Protein AF-A0A7C1FHC8-F1 (afdb_monomer)

Mean predicted aligned error: 18.28 Å

Nearest PDB structures (foldseek):
  6vj4-assembly1_A-2  TM=4.276E-01  e=2.649E-01  Bacillus anthracis
  4wo7-assembly1_B  TM=3.770E-01  e=2.346E-01  Bacillus subtilis subsp. subtilis str. 168
  6vj6-assembly1_A  TM=4.236E-01  e=5.831E-01  Bacillus cereus ATCC 14579
  2jw8-assembly1_A  TM=2.298E-01  e=4.593E+00  Severe acute respiratory syndrome-related coronavirus
  6mtb-assembly1_E  TM=2.311E-01  e=8.428E+00  Oryctolagus cuniculus

Structure (mmCIF, N/CA/C/O backbone):
data_AF-A0A7C1FHC8-F1
#
_entry.id   AF-A0A7C1FHC8-F1
#
loop_
_atom_site.group_PDB
_atom_site.id
_atom_site.type_symbol
_atom_site.label_atom_id
_atom_site.label_alt_id
_atom_site.label_comp_id
_atom_site.label_asym_id
_atom_site.label_entity_id
_atom_site.label_seq_id
_atom_site.pdbx_PDB_ins_code
_atom_site.Cartn_x
_atom_site.Cartn_y
_atom_site.Cartn_z
_atom_site.occupancy
_atom_site.B_iso_or_equiv
_atom_site.auth_seq_id
_atom_site.auth_comp_id
_atom_site.auth_asym_id
_atom_site.auth_atom_id
_atom_site.pdbx_PDB_model_num
ATOM 1 N N . MET A 1 1 ? 25.295 20.132 10.769 1.00 43.81 1 MET A N 1
ATOM 2 C CA . MET A 1 1 ? 24.884 19.588 12.074 1.00 43.81 1 MET A CA 1
ATOM 3 C C . MET A 1 1 ? 23.407 19.846 12.285 1.00 43.81 1 MET A C 1
ATOM 5 O O . MET A 1 1 ? 22.946 20.932 11.946 1.00 43.81 1 MET A O 1
ATOM 9 N N . ALA A 1 2 ? 22.661 18.867 12.793 1.00 31.47 2 ALA A N 1
ATOM 10 C CA . ALA A 1 2 ? 21.312 19.115 13.305 1.00 31.47 2 ALA A CA 1
ATOM 11 C C . ALA A 1 2 ? 21.405 19.933 14.614 1.00 31.47 2 ALA A C 1
ATOM 13 O O . ALA A 1 2 ? 22.416 19.822 15.307 1.00 31.47 2 ALA A O 1
ATOM 14 N N . PRO A 1 3 ? 20.380 20.716 15.002 1.00 38.72 3 PRO A N 1
ATOM 15 C CA . PRO A 1 3 ? 20.387 21.495 16.250 1.00 38.72 3 PRO A CA 1
ATOM 16 C C . PRO A 1 3 ? 20.697 20.671 17.515 1.00 38.72 3 PRO A C 1
ATOM 18 O O . PRO A 1 3 ? 21.162 21.225 18.503 1.00 38.72 3 PRO A O 1
ATOM 21 N N . ASN A 1 4 ? 20.497 19.348 17.459 1.00 45.09 4 ASN A N 1
ATOM 22 C CA . ASN A 1 4 ? 20.763 18.403 18.547 1.00 45.09 4 ASN A CA 1
ATOM 23 C C . ASN A 1 4 ? 22.219 17.895 18.623 1.00 45.09 4 ASN A C 1
ATOM 25 O O . ASN A 1 4 ? 22.508 17.043 19.455 1.00 45.09 4 ASN A O 1
ATOM 29 N N . GLU A 1 5 ? 23.131 18.369 17.767 1.00 53.19 5 GLU A N 1
ATOM 30 C CA . GLU A 1 5 ? 24.561 17.997 17.806 1.00 53.19 5 GLU A CA 1
ATOM 31 C C . GLU A 1 5 ? 25.445 19.072 18.464 1.00 53.19 5 GLU A C 1
ATOM 33 O O . GLU A 1 5 ? 26.647 18.868 18.621 1.00 53.19 5 GLU A O 1
ATOM 38 N N . LEU A 1 6 ? 24.878 20.217 18.853 1.00 63.66 6 LEU A N 1
ATOM 39 C CA . LEU A 1 6 ? 25.591 21.241 19.615 1.00 63.66 6 LEU A CA 1
ATOM 40 C C . LEU A 1 6 ? 25.758 20.759 21.061 1.00 63.66 6 LEU A C 1
ATOM 42 O O . LEU A 1 6 ? 24.769 20.531 21.760 1.00 63.66 6 LEU A O 1
ATOM 46 N N . THR A 1 7 ? 27.001 20.614 21.521 1.00 71.69 7 THR A N 1
ATOM 47 C CA . THR A 1 7 ? 27.271 20.418 22.951 1.00 71.69 7 THR A CA 1
ATOM 48 C C . THR A 1 7 ? 26.728 21.615 23.734 1.00 71.69 7 THR A C 1
ATOM 50 O O . THR A 1 7 ? 26.659 22.730 23.213 1.00 71.69 7 THR A O 1
ATOM 53 N N . GLN A 1 8 ? 26.321 21.402 24.989 1.00 71.69 8 GLN A N 1
ATOM 54 C CA . GLN A 1 8 ? 25.784 22.489 25.820 1.00 71.69 8 GLN A CA 1
ATOM 55 C C . GLN A 1 8 ? 26.780 23.649 25.968 1.00 71.69 8 GLN A C 1
ATOM 57 O O . GLN A 1 8 ? 26.373 24.808 25.961 1.00 71.69 8 GLN A O 1
ATOM 62 N N . GLU A 1 9 ? 28.074 23.334 26.030 1.00 72.56 9 GLU A N 1
ATOM 63 C CA . GLU A 1 9 ? 29.171 24.303 26.099 1.00 72.56 9 GLU A CA 1
ATOM 64 C C . GLU A 1 9 ? 29.254 25.160 24.829 1.00 72.56 9 GLU A C 1
ATOM 66 O O . GLU A 1 9 ? 29.193 26.387 24.905 1.00 72.56 9 GLU A O 1
ATOM 71 N N . LEU A 1 10 ? 29.276 24.526 23.650 1.00 75.44 10 LEU A N 1
ATOM 72 C CA . LEU A 1 10 ? 29.303 25.235 22.370 1.00 75.44 10 LEU A CA 1
ATOM 73 C C . LEU A 1 10 ? 28.026 26.060 22.159 1.00 75.44 10 LEU A C 1
ATOM 75 O O . LEU A 1 10 ? 28.076 27.173 21.643 1.00 75.44 10 LEU A O 1
ATOM 79 N N . ALA A 1 11 ? 26.868 25.551 22.584 1.00 72.62 11 ALA A N 1
ATOM 80 C CA . ALA A 1 11 ? 25.614 26.289 22.504 1.00 72.62 11 ALA A CA 1
ATOM 81 C C . ALA A 1 11 ? 25.638 27.572 23.355 1.00 72.62 11 ALA A C 1
ATOM 83 O O . ALA A 1 11 ? 25.173 28.611 22.887 1.00 72.62 11 ALA A O 1
ATOM 84 N N . GLN A 1 12 ? 26.189 27.531 24.575 1.00 76.31 12 GLN A N 1
ATOM 85 C CA . GLN A 1 12 ? 26.342 28.723 25.422 1.00 76.31 12 GLN A CA 1
ATOM 86 C C . GLN A 1 12 ? 27.306 29.740 24.810 1.00 76.31 12 GLN A C 1
ATOM 88 O O . GLN A 1 12 ? 27.021 30.938 24.810 1.00 76.31 12 GLN A O 1
ATOM 93 N N . GLU A 1 13 ? 28.408 29.266 24.238 1.00 77.94 13 GLU A N 1
ATOM 94 C CA . GLU A 1 13 ? 29.405 30.117 23.595 1.00 77.94 13 GLU A CA 1
ATOM 95 C C . GLU A 1 13 ? 28.837 30.826 22.354 1.00 77.94 13 GLU A C 1
ATOM 97 O O . GLU A 1 13 ? 28.946 32.047 22.227 1.00 77.94 13 GLU A O 1
ATOM 102 N N . LEU A 1 14 ? 28.120 30.094 21.493 1.00 78.50 14 LEU A N 1
ATOM 103 C CA . LEU A 1 14 ? 27.434 30.655 20.322 1.00 78.50 14 LEU A CA 1
ATOM 104 C C . LEU A 1 14 ? 26.307 31.628 20.704 1.00 78.50 14 LEU A C 1
ATOM 106 O O . LEU A 1 14 ? 26.056 32.594 19.985 1.00 78.50 14 LEU A O 1
ATOM 110 N N . LEU A 1 15 ? 25.625 31.402 21.833 1.00 77.06 15 LEU A N 1
ATOM 111 C CA . LEU A 1 15 ? 24.618 32.326 22.369 1.00 77.06 15 LEU A CA 1
ATOM 112 C C . LEU A 1 15 ? 25.236 33.629 22.899 1.00 77.06 15 LEU A C 1
ATOM 114 O O . LEU A 1 15 ? 24.536 34.646 22.952 1.00 77.06 15 LEU A O 1
ATOM 118 N N . GLY A 1 16 ? 26.510 33.612 23.296 1.00 80.44 16 GLY A N 1
ATOM 119 C CA . GLY A 1 16 ? 27.262 34.783 23.748 1.00 80.44 16 GLY A CA 1
ATOM 120 C C . GLY A 1 16 ? 27.774 35.674 22.612 1.00 80.44 16 GLY A C 1
ATOM 121 O O . GLY A 1 16 ? 27.924 36.875 22.817 1.00 80.44 16 GLY A O 1
ATOM 122 N N . MET A 1 17 ? 27.978 35.113 21.418 1.00 84.00 17 MET A N 1
ATOM 123 C CA . MET A 1 17 ? 28.513 35.830 20.256 1.00 84.00 17 MET A CA 1
ATOM 124 C C . MET A 1 17 ? 27.578 36.936 19.742 1.00 84.00 17 MET A C 1
ATOM 126 O O . MET A 1 17 ? 26.343 36.840 19.796 1.00 84.00 17 MET A O 1
ATOM 130 N N . SER A 1 18 ? 28.183 37.990 19.198 1.00 83.38 18 SER A N 1
ATOM 131 C CA . SER A 1 18 ? 27.478 39.081 18.521 1.00 83.38 18 SER A CA 1
ATOM 132 C C . SER A 1 18 ? 27.156 38.723 17.061 1.00 83.38 18 SER A C 1
ATOM 134 O O . SER A 1 18 ? 27.897 37.965 16.431 1.00 83.38 18 SER A O 1
ATOM 136 N N . PRO A 1 19 ? 26.077 39.268 16.461 1.00 83.88 19 PRO A N 1
ATOM 137 C CA . PRO A 1 19 ? 25.824 39.102 15.031 1.00 83.88 19 PRO A CA 1
ATOM 138 C C . PRO A 1 19 ? 27.012 39.582 14.185 1.00 83.88 19 PRO A C 1
ATOM 140 O O . PRO A 1 19 ? 27.537 40.672 14.389 1.00 83.88 19 PRO A O 1
ATOM 143 N N . GLY A 1 20 ? 27.431 38.763 13.225 1.00 79.06 20 GLY A N 1
ATOM 144 C CA . GLY A 1 20 ? 28.582 38.995 12.354 1.00 79.06 20 GLY A CA 1
ATOM 145 C C . GLY A 1 20 ? 29.899 38.412 12.870 1.00 79.06 20 GLY A C 1
ATOM 146 O O . GLY A 1 20 ? 30.813 38.239 12.064 1.00 79.06 20 GLY A O 1
ATOM 147 N N . GLU A 1 21 ? 29.981 38.057 14.154 1.00 82.00 21 GLU A N 1
ATOM 148 C CA . GLU A 1 21 ? 31.172 37.477 14.772 1.00 82.00 21 GLU A CA 1
ATOM 149 C C . GLU A 1 21 ? 31.451 36.076 14.212 1.00 82.00 21 GLU A C 1
ATOM 151 O O . GLU A 1 21 ? 30.533 35.264 14.050 1.00 82.00 21 GLU A O 1
ATOM 156 N N . ILE A 1 22 ? 32.719 35.814 13.885 1.00 81.62 22 ILE A N 1
ATOM 157 C CA . ILE A 1 22 ? 33.199 34.538 13.351 1.00 81.62 22 ILE A CA 1
ATOM 158 C C . ILE A 1 22 ? 34.163 33.936 14.364 1.00 81.62 22 ILE A C 1
ATOM 160 O O . ILE A 1 22 ? 35.122 34.597 14.757 1.00 81.62 22 ILE A O 1
ATOM 164 N N . LYS A 1 23 ? 33.943 32.679 14.750 1.00 78.56 23 LYS A N 1
ATOM 165 C CA . LYS A 1 23 ? 34.811 31.970 15.691 1.00 78.56 23 LYS A CA 1
ATOM 166 C C . LYS A 1 23 ? 35.130 30.566 15.194 1.00 78.56 23 LYS A C 1
ATOM 168 O O . LYS A 1 23 ? 34.263 29.881 14.648 1.00 78.56 23 LYS A O 1
ATOM 173 N N . LEU A 1 24 ? 36.387 30.165 15.364 1.00 79.81 24 LEU A N 1
ATOM 174 C CA . LEU A 1 24 ? 36.831 28.797 15.127 1.00 79.81 24 LEU A CA 1
ATOM 175 C C . LEU A 1 24 ? 36.659 27.980 16.406 1.00 79.81 24 LEU A C 1
ATOM 177 O O . LEU A 1 24 ? 36.980 28.449 17.494 1.00 79.81 24 LEU A O 1
ATOM 181 N N . TYR A 1 25 ? 36.162 26.761 16.252 1.00 77.44 25 TYR A N 1
ATOM 182 C CA . TYR A 1 25 ? 35.963 25.802 17.324 1.00 77.44 25 TYR A CA 1
ATOM 183 C C . TYR A 1 25 ? 36.564 24.460 16.916 1.00 77.44 25 TYR A C 1
ATOM 185 O O . TYR A 1 25 ? 36.172 23.882 15.901 1.00 77.44 25 TYR A O 1
ATOM 193 N N . GLU A 1 26 ? 37.503 23.952 17.705 1.00 73.69 26 GLU A N 1
ATOM 194 C CA . GLU A 1 26 ? 38.095 22.635 17.487 1.00 73.69 26 GLU A CA 1
ATOM 195 C C . GLU A 1 26 ? 37.305 21.585 18.267 1.00 73.69 26 GLU A C 1
ATOM 197 O O . GLU A 1 26 ? 37.294 21.568 19.496 1.00 73.69 26 GLU A O 1
ATOM 202 N N . GLY A 1 27 ? 36.604 20.716 17.541 1.00 71.44 27 GLY A N 1
ATOM 203 C CA . GLY A 1 27 ? 35.878 19.590 18.115 1.00 71.44 27 GLY A CA 1
ATOM 204 C C . GLY A 1 27 ? 36.611 18.269 17.894 1.00 71.44 27 GLY A C 1
ATOM 205 O O . GLY A 1 27 ? 37.535 18.163 17.090 1.00 71.44 27 GLY A O 1
ATOM 206 N N . GLN A 1 28 ? 36.114 17.199 18.522 1.00 66.00 28 GLN A N 1
ATOM 207 C CA . GLN A 1 28 ? 36.651 15.836 18.355 1.00 66.00 28 GLN A CA 1
ATOM 208 C C . GLN A 1 28 ? 36.646 15.330 16.896 1.00 66.00 28 GLN A C 1
ATOM 210 O O . GLN A 1 28 ? 37.306 14.344 16.584 1.00 66.00 28 GLN A O 1
ATOM 215 N N . LYS A 1 29 ? 35.886 15.979 16.001 1.00 61.38 29 LYS A N 1
ATOM 216 C CA . LYS A 1 29 ? 35.757 15.634 14.575 1.00 61.38 29 LYS A CA 1
ATOM 217 C C . LYS A 1 29 ? 36.413 16.657 13.630 1.00 61.38 29 LYS A C 1
ATOM 219 O O . LYS A 1 29 ? 36.181 16.585 12.426 1.00 61.38 29 LYS A O 1
ATOM 224 N N . GLY A 1 30 ? 37.226 17.577 14.154 1.00 71.44 30 GLY A N 1
ATOM 225 C CA . GLY A 1 30 ? 37.960 18.580 13.378 1.00 71.44 30 GLY A CA 1
ATOM 226 C C . GLY A 1 30 ? 37.580 20.025 13.710 1.00 71.44 30 GLY A C 1
ATOM 227 O O . GLY A 1 30 ? 36.884 20.302 14.687 1.00 71.44 30 GLY A O 1
ATOM 228 N N . VAL A 1 31 ? 38.069 20.955 12.888 1.00 74.19 31 VAL A N 1
ATOM 229 C CA . VAL A 1 31 ? 37.891 22.402 13.079 1.00 74.19 31 VAL A CA 1
ATOM 230 C C . VAL A 1 31 ? 36.597 22.875 12.413 1.00 74.19 31 VAL A C 1
ATOM 232 O O . VAL A 1 31 ? 36.369 22.644 11.225 1.00 74.19 31 VAL A O 1
ATOM 235 N N . HIS A 1 32 ? 35.758 23.573 13.171 1.00 74.88 32 HIS A N 1
ATOM 236 C CA . HIS A 1 32 ? 34.497 24.156 12.729 1.00 74.88 32 HIS A CA 1
ATOM 237 C C . HIS A 1 32 ? 34.567 25.685 12.780 1.00 74.88 32 HIS A C 1
ATOM 239 O O . HIS A 1 32 ? 35.111 26.254 13.720 1.00 74.88 32 HIS A O 1
ATOM 245 N N . ILE A 1 33 ? 33.995 26.363 11.783 1.00 78.31 33 ILE A N 1
ATOM 246 C CA . ILE A 1 33 ? 33.897 27.829 11.744 1.00 78.31 33 ILE A CA 1
ATOM 247 C C . ILE A 1 33 ? 32.428 28.207 11.909 1.00 78.31 33 ILE A C 1
ATOM 249 O O . ILE A 1 33 ? 31.590 27.810 11.097 1.00 78.31 33 ILE A O 1
ATOM 253 N N . PHE A 1 34 ? 32.119 28.989 12.939 1.00 77.38 34 PHE A N 1
ATOM 254 C CA . PHE A 1 34 ? 30.771 29.473 13.213 1.00 77.38 34 PHE A CA 1
ATOM 255 C C . PHE A 1 34 ? 30.683 30.975 12.982 1.00 77.38 34 PHE A C 1
ATOM 257 O O . PHE A 1 34 ? 31.538 31.726 13.440 1.00 77.38 34 PHE A O 1
ATOM 264 N N . LYS A 1 35 ? 29.622 31.407 12.294 1.00 78.62 35 LYS A N 1
ATOM 265 C CA . LYS A 1 35 ? 29.248 32.815 12.152 1.00 78.62 35 LYS A CA 1
ATOM 266 C C . LYS A 1 35 ? 27.817 33.004 12.631 1.00 78.62 35 LYS A C 1
ATOM 268 O O . LYS A 1 35 ? 26.909 32.359 12.104 1.00 78.62 35 LYS A O 1
ATOM 273 N N . VAL A 1 36 ? 27.600 33.900 13.591 1.00 78.88 36 VAL A N 1
ATOM 274 C CA . VAL A 1 36 ? 26.239 34.271 14.002 1.00 78.88 36 VAL A CA 1
ATOM 275 C C . VAL A 1 36 ? 25.679 35.245 12.974 1.00 78.88 36 VAL A C 1
ATOM 277 O O . VAL A 1 36 ? 26.183 36.349 12.823 1.00 78.88 36 VAL A O 1
ATOM 280 N N . PHE A 1 37 ? 24.644 34.848 12.239 1.00 76.00 37 PHE A N 1
ATOM 281 C CA . PHE A 1 37 ? 24.009 35.733 11.255 1.00 76.00 37 PHE A CA 1
ATOM 282 C C . PHE A 1 37 ? 23.008 36.692 11.900 1.00 76.00 37 PHE A C 1
ATOM 284 O O . PHE A 1 37 ? 22.937 37.858 11.528 1.00 76.00 37 PHE A O 1
ATOM 291 N N . GLU A 1 38 ? 22.243 36.204 12.874 1.00 75.25 38 GLU A N 1
ATOM 292 C CA . GLU A 1 38 ? 21.154 36.943 13.504 1.00 75.25 38 GLU A CA 1
ATOM 293 C C . GLU A 1 38 ? 20.919 36.383 14.912 1.00 75.25 38 GLU A C 1
ATOM 295 O O . GLU A 1 38 ? 20.932 35.165 15.107 1.00 75.25 38 GLU A O 1
ATOM 300 N N . LYS A 1 39 ? 20.674 37.258 15.894 1.00 75.56 39 LYS A N 1
ATOM 301 C CA . LYS A 1 39 ? 20.263 36.864 17.246 1.00 75.56 39 LYS A CA 1
ATOM 302 C C . LYS A 1 39 ? 18.803 37.245 17.441 1.00 75.56 39 LYS A C 1
ATOM 304 O O . LYS A 1 39 ? 18.478 38.420 17.578 1.00 75.56 39 LYS A O 1
ATOM 309 N N . ARG A 1 40 ? 17.920 36.246 17.449 1.00 71.00 40 ARG A N 1
ATOM 310 C CA . ARG A 1 40 ? 16.490 36.460 17.700 1.00 71.00 40 ARG A CA 1
ATOM 311 C C . ARG A 1 40 ? 16.219 36.363 19.200 1.00 71.00 40 ARG A C 1
ATOM 313 O O . ARG A 1 40 ? 16.571 35.340 19.792 1.00 71.00 40 ARG A O 1
ATOM 320 N N . PRO A 1 41 ? 15.618 37.382 19.839 1.00 67.81 41 PRO A N 1
ATOM 321 C CA . PRO A 1 41 ? 15.217 37.268 21.234 1.00 67.81 41 PRO A CA 1
ATOM 322 C C . PRO A 1 41 ? 14.207 36.128 21.384 1.00 67.81 41 PRO A C 1
ATOM 324 O O . PRO A 1 41 ? 13.435 35.838 20.467 1.00 67.81 41 PRO A O 1
ATOM 327 N N . LYS A 1 42 ? 14.205 35.478 22.552 1.00 57.78 42 LYS A N 1
ATOM 328 C CA . LYS A 1 42 ? 13.202 34.470 22.903 1.00 57.78 42 LYS A CA 1
ATOM 329 C C . LYS A 1 42 ? 11.833 35.151 22.950 1.00 57.78 42 LYS A C 1
ATOM 331 O O . LYS A 1 42 ? 11.457 35.722 23.967 1.00 57.78 42 LYS A O 1
ATOM 336 N N . SER A 1 43 ? 11.119 35.128 21.832 1.00 63.94 43 SER A N 1
ATOM 337 C CA . SER A 1 43 ? 9.774 35.680 21.733 1.00 63.94 43 SER A CA 1
ATOM 338 C C . SER A 1 43 ? 8.765 34.611 22.133 1.00 63.94 43 SER A C 1
ATOM 340 O O . SER A 1 43 ? 8.817 33.477 21.651 1.00 63.94 43 SER A O 1
ATOM 342 N N . ILE A 1 44 ? 7.861 34.964 23.040 1.00 70.19 44 ILE A N 1
ATOM 343 C CA . ILE A 1 44 ? 6.657 34.182 23.302 1.00 70.19 44 ILE A CA 1
ATOM 344 C C . ILE A 1 44 ? 5.637 34.689 22.291 1.00 70.19 44 ILE A C 1
ATOM 346 O O . ILE A 1 44 ? 5.296 35.870 22.320 1.00 70.19 44 ILE A O 1
ATOM 350 N N . LEU A 1 45 ? 5.173 33.818 21.390 1.00 75.31 45 LEU A N 1
ATOM 351 C CA . LEU A 1 45 ? 4.091 34.179 20.475 1.00 75.31 45 LEU A CA 1
ATOM 352 C C . LEU A 1 45 ? 2.883 34.634 21.315 1.00 75.31 45 LEU A C 1
ATOM 354 O O . LEU A 1 45 ? 2.453 33.871 22.191 1.00 75.31 45 LEU A O 1
ATOM 358 N N . PRO A 1 46 ? 2.348 35.850 21.100 1.00 83.00 46 PRO A N 1
ATOM 359 C CA . PRO A 1 46 ? 1.170 36.326 21.808 1.00 83.00 46 PRO A CA 1
ATOM 360 C C . PRO A 1 46 ? 0.027 35.319 21.714 1.00 83.00 46 PRO A C 1
ATOM 362 O O . PRO A 1 46 ? -0.164 34.679 20.677 1.00 83.00 46 PRO A O 1
ATOM 365 N N . PHE A 1 47 ? -0.769 35.200 22.781 1.00 79.88 47 PHE A N 1
ATOM 366 C CA . PHE A 1 47 ? -1.892 34.261 22.809 1.00 79.88 47 PHE A CA 1
ATOM 367 C C . PHE A 1 47 ? -2.795 34.424 21.583 1.00 79.88 47 PHE A C 1
ATOM 369 O O . PHE A 1 47 ? -3.161 33.423 20.984 1.00 79.88 47 PHE A O 1
ATOM 376 N N . GLU A 1 48 ? -3.076 35.656 21.151 1.00 83.06 48 GLU A N 1
ATOM 377 C CA . GLU A 1 48 ? -3.904 35.931 19.970 1.00 83.06 48 GLU A CA 1
ATOM 378 C C . GLU A 1 48 ? -3.356 35.313 18.669 1.00 83.06 48 GLU A C 1
ATOM 380 O O . GLU A 1 48 ? -4.143 34.843 17.847 1.00 83.06 48 GLU A O 1
ATOM 385 N N . GLU A 1 49 ? -2.034 35.201 18.505 1.00 79.69 49 GLU A N 1
ATOM 386 C CA . GLU A 1 49 ? -1.422 34.584 17.318 1.00 79.69 49 GLU A C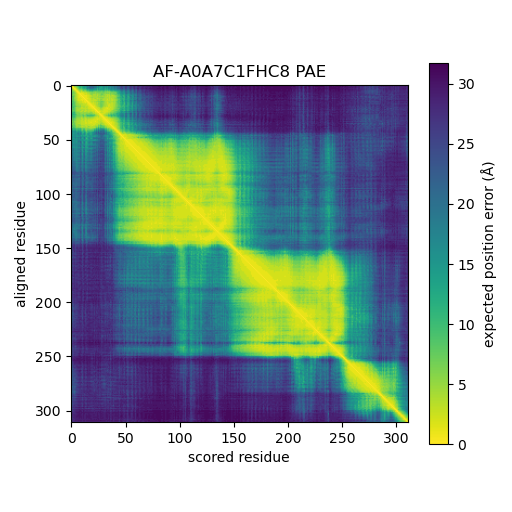A 1
ATOM 387 C C . GLU A 1 49 ? -1.580 33.054 17.313 1.00 79.69 49 GLU A C 1
ATOM 389 O O . GLU A 1 49 ? -1.794 32.440 16.265 1.00 79.69 49 GLU A O 1
ATOM 394 N N . VAL A 1 50 ? -1.539 32.419 18.490 1.00 87.25 50 VAL A N 1
ATOM 395 C CA . VAL A 1 50 ? -1.649 30.954 18.634 1.00 87.25 50 VAL A CA 1
ATOM 396 C C . VAL A 1 50 ? -3.060 30.471 18.974 1.00 87.25 50 VAL A C 1
ATOM 398 O O . VAL A 1 50 ? -3.357 29.284 18.823 1.00 87.25 50 VAL A O 1
ATOM 401 N N . LYS A 1 51 ? -3.965 31.369 19.374 1.00 88.06 51 LYS A N 1
ATOM 402 C CA . LYS A 1 51 ? -5.334 31.082 19.831 1.00 88.06 51 LYS A CA 1
ATOM 403 C C . LYS A 1 51 ? -6.101 30.225 18.845 1.00 88.06 51 LYS A C 1
ATOM 405 O O . LYS A 1 51 ? -6.732 29.250 19.246 1.00 88.06 51 LYS A O 1
ATOM 410 N N . ARG A 1 52 ? -6.013 30.522 17.544 1.00 88.69 52 ARG A N 1
ATOM 411 C CA . ARG A 1 52 ? -6.704 29.745 16.503 1.00 88.69 52 ARG A CA 1
ATOM 412 C C . ARG A 1 52 ? -6.163 28.318 16.395 1.00 88.69 52 ARG A C 1
ATOM 414 O O . ARG A 1 52 ? -6.947 27.382 16.239 1.00 88.69 52 ARG A O 1
ATOM 421 N N . ALA A 1 53 ? -4.844 28.146 16.473 1.00 82.69 53 ALA A N 1
ATOM 422 C CA . ALA A 1 53 ? -4.204 26.834 16.414 1.00 82.69 53 ALA A CA 1
ATOM 423 C C . ALA A 1 53 ? -4.516 26.006 17.670 1.00 82.69 53 ALA A C 1
ATOM 425 O O . ALA A 1 53 ? -4.910 24.845 17.559 1.00 82.69 53 ALA A O 1
ATOM 426 N N . LEU A 1 54 ? -4.429 26.626 18.850 1.00 89.00 54 LEU A N 1
ATOM 427 C CA . LEU A 1 54 ? -4.765 26.002 20.128 1.00 89.00 54 LEU A CA 1
ATOM 428 C C . LEU A 1 54 ? -6.242 25.626 20.203 1.00 89.00 54 LEU A C 1
ATOM 430 O O . LEU A 1 54 ? -6.555 24.497 20.557 1.00 89.00 54 LEU A O 1
ATOM 434 N N . THR A 1 55 ? -7.145 26.516 19.792 1.00 91.25 55 THR A N 1
ATOM 435 C CA . THR A 1 55 ? -8.587 26.231 19.770 1.00 91.25 55 THR A CA 1
ATOM 436 C C . THR A 1 55 ? -8.881 25.005 18.911 1.00 91.25 55 THR A C 1
ATOM 438 O O . THR A 1 55 ? -9.572 24.099 19.364 1.00 91.25 55 THR A O 1
ATOM 441 N N . LYS A 1 56 ? -8.305 24.920 17.703 1.00 90.44 56 LYS A N 1
ATOM 442 C CA . LYS A 1 56 ? -8.453 23.734 16.846 1.00 90.44 56 LYS A CA 1
ATOM 443 C C . LYS A 1 56 ? -7.905 22.473 17.510 1.00 90.44 56 LYS A C 1
ATOM 445 O O . LYS A 1 56 ? -8.549 21.431 17.447 1.00 90.44 56 LYS A O 1
ATOM 450 N N . LYS A 1 57 ? -6.734 22.558 18.144 1.00 88.62 57 LYS A N 1
ATOM 451 C CA . LYS A 1 57 ? -6.119 21.421 18.836 1.00 88.62 57 LYS A CA 1
ATOM 452 C C . LYS A 1 57 ? -7.010 20.916 19.975 1.00 88.62 57 LYS A C 1
ATOM 454 O O . LYS A 1 57 ? -7.359 19.741 19.987 1.00 88.62 57 LYS A O 1
ATOM 459 N N . VAL A 1 58 ? -7.453 21.818 20.850 1.00 92.19 58 VAL A N 1
ATOM 460 C CA . VAL A 1 58 ? -8.340 21.507 21.980 1.00 92.19 58 VAL A CA 1
ATOM 461 C C . VAL A 1 58 ? -9.682 20.960 21.493 1.00 92.19 58 VAL A C 1
ATOM 463 O O . VAL A 1 58 ? -10.184 19.991 22.051 1.00 92.19 58 VAL A O 1
ATOM 466 N N . GLN A 1 59 ? -10.256 21.521 20.425 1.00 91.75 59 GLN A N 1
ATOM 467 C CA . GLN A 1 59 ? -11.488 20.998 19.825 1.00 91.75 59 GLN A CA 1
ATOM 468 C C . GLN A 1 59 ? -11.319 19.558 19.333 1.00 91.75 59 GLN A C 1
ATOM 470 O O . GLN A 1 59 ? -12.185 18.726 19.593 1.00 91.75 59 GLN A O 1
ATOM 475 N N . VAL A 1 60 ? -10.211 19.243 18.654 1.00 88.56 60 VAL A N 1
ATOM 476 C CA . VAL A 1 60 ? -9.923 17.878 18.189 1.00 88.56 60 VAL A CA 1
ATOM 477 C C . VAL A 1 60 ? -9.723 16.925 19.367 1.00 88.56 60 VAL A C 1
ATOM 479 O O . VAL A 1 60 ? -10.245 15.812 19.337 1.00 88.56 60 VAL A O 1
ATOM 482 N N . GLU A 1 61 ? -9.007 17.347 20.407 1.00 87.69 61 GLU A N 1
ATOM 483 C CA . GLU A 1 61 ? -8.805 16.551 21.625 1.00 87.69 61 GLU A CA 1
ATOM 484 C C . GLU A 1 61 ? -10.137 16.270 22.334 1.00 87.69 61 GLU A C 1
ATOM 486 O O . GLU A 1 61 ? -10.470 15.110 22.571 1.00 87.69 61 GLU A O 1
ATOM 491 N N . LYS A 1 62 ? -10.968 17.296 22.555 1.00 91.50 62 LYS A N 1
ATOM 492 C CA . LYS A 1 62 ? -12.297 17.131 23.163 1.00 91.50 62 LYS A CA 1
ATOM 493 C C . LYS A 1 62 ? -13.248 16.299 22.315 1.00 91.50 62 LYS A C 1
ATOM 495 O O . LYS A 1 62 ? -13.982 15.474 22.854 1.00 91.50 62 LYS A O 1
ATOM 500 N N . ALA A 1 63 ? -13.215 16.454 20.994 1.00 89.31 63 ALA A N 1
ATOM 501 C CA . ALA A 1 63 ? -14.001 15.614 20.098 1.00 89.31 63 ALA A CA 1
ATOM 502 C C . ALA A 1 63 ? -13.584 14.138 20.187 1.00 89.31 63 ALA A C 1
ATOM 504 O O . ALA A 1 63 ? -14.450 13.262 20.179 1.00 89.31 63 ALA A O 1
ATOM 505 N N . ARG A 1 64 ? -12.280 13.853 20.308 1.00 87.19 64 ARG A N 1
ATOM 506 C CA . ARG A 1 64 ? -11.767 12.488 20.493 1.00 87.19 64 ARG A CA 1
ATOM 507 C C . ARG A 1 64 ? -12.189 11.893 21.828 1.00 87.19 64 ARG A C 1
ATOM 509 O O . ARG A 1 64 ? -12.717 10.788 21.821 1.00 87.19 64 ARG A O 1
ATOM 516 N N . GLU A 1 65 ? -12.032 12.629 22.928 1.00 88.56 65 GLU A N 1
ATOM 517 C CA . GLU A 1 65 ? -12.477 12.192 24.261 1.00 88.56 65 GLU A CA 1
ATOM 518 C C . GLU A 1 65 ? -13.970 11.830 24.256 1.00 88.56 65 GLU A C 1
ATOM 520 O O . GLU A 1 65 ? -14.357 10.743 24.684 1.00 88.56 65 GLU A O 1
ATOM 525 N N . LEU A 1 66 ? -14.810 12.702 23.687 1.00 90.69 66 LEU A N 1
ATOM 526 C CA . LEU A 1 66 ? -16.248 12.458 23.573 1.00 90.69 66 LEU A CA 1
ATOM 527 C C . LEU A 1 66 ? -16.569 11.253 22.681 1.00 90.69 66 LEU A C 1
ATOM 529 O O . LEU A 1 66 ? -17.475 10.483 23.000 1.00 90.69 66 LEU A O 1
ATOM 533 N N . CYS A 1 67 ? -15.845 11.067 21.574 1.00 89.88 67 CYS A N 1
ATOM 534 C CA . CYS A 1 67 ? -16.013 9.891 20.720 1.00 89.88 67 CYS A CA 1
ATOM 535 C C . CYS A 1 67 ? -15.627 8.605 21.454 1.00 89.88 67 CYS A C 1
ATOM 537 O O . CYS A 1 67 ? -16.370 7.632 21.373 1.00 89.88 67 CYS A O 1
ATOM 539 N N . ALA A 1 68 ? -14.514 8.597 22.189 1.00 88.69 68 ALA A N 1
ATOM 540 C CA . ALA A 1 68 ? -14.078 7.440 22.962 1.00 88.69 68 ALA A CA 1
ATOM 541 C C . ALA A 1 68 ? -15.110 7.063 24.035 1.00 88.69 68 ALA A C 1
ATOM 543 O O . ALA A 1 68 ? -15.502 5.900 24.122 1.00 88.69 68 ALA A O 1
ATOM 544 N N . MET A 1 69 ? -15.632 8.050 24.774 1.00 91.19 69 MET A N 1
ATOM 545 C CA . MET A 1 69 ? -16.696 7.830 25.762 1.00 91.19 69 MET A CA 1
ATOM 546 C C . MET A 1 69 ? -17.970 7.266 25.124 1.00 91.19 69 MET A C 1
ATOM 548 O O . MET A 1 69 ? -18.509 6.269 25.600 1.00 91.19 69 MET A O 1
ATOM 552 N N . LYS A 1 70 ? -18.435 7.858 24.016 1.00 91.19 70 LYS A N 1
ATOM 553 C CA . LYS A 1 70 ? -19.617 7.360 23.298 1.00 91.19 70 LYS A CA 1
ATOM 554 C C . LYS A 1 70 ? -19.406 5.945 22.772 1.00 91.19 70 LYS A C 1
ATOM 556 O O . LYS A 1 70 ? -20.289 5.111 22.908 1.00 91.19 70 LYS A O 1
ATOM 561 N N . MET A 1 71 ? -18.237 5.652 22.208 1.00 92.25 71 MET A N 1
ATOM 562 C CA . MET A 1 71 ? -17.936 4.321 21.683 1.00 92.25 71 MET A CA 1
ATOM 563 C C . MET A 1 71 ? -17.779 3.274 22.789 1.00 92.25 71 MET A C 1
ATOM 565 O O . MET A 1 71 ? -18.087 2.108 22.556 1.00 92.25 71 MET A O 1
ATOM 569 N N . ALA A 1 72 ? -17.369 3.667 23.997 1.00 93.06 72 ALA A N 1
ATOM 570 C CA . ALA A 1 72 ? -17.400 2.789 25.164 1.00 93.06 72 ALA A CA 1
ATOM 571 C C . ALA A 1 72 ? -18.836 2.418 25.567 1.00 93.06 72 ALA A C 1
ATOM 573 O O . ALA A 1 72 ? -19.109 1.242 25.808 1.00 93.06 72 ALA A O 1
ATOM 574 N N . ASP A 1 73 ? -19.762 3.383 25.569 1.00 92.69 73 ASP A N 1
ATOM 575 C CA . ASP A 1 73 ? -21.190 3.123 25.812 1.00 92.69 73 ASP A CA 1
ATOM 576 C C . ASP A 1 73 ? -21.798 2.242 24.706 1.00 92.69 73 ASP A C 1
ATOM 578 O O . ASP A 1 73 ? -22.459 1.249 25.006 1.00 92.69 73 ASP A O 1
ATOM 582 N N . VAL A 1 74 ? -21.478 2.521 23.435 1.00 92.38 74 VAL A N 1
ATOM 583 C CA . VAL A 1 74 ? -21.846 1.673 22.286 1.00 92.38 74 VAL A CA 1
ATOM 584 C C . VAL A 1 74 ? -21.360 0.241 22.491 1.00 92.38 74 VAL A C 1
ATOM 586 O O . VAL A 1 74 ? -22.154 -0.688 22.385 1.00 92.38 74 VAL A O 1
ATOM 589 N N . ALA A 1 75 ? -20.080 0.042 22.822 1.00 93.69 75 ALA A N 1
ATOM 590 C CA . ALA A 1 75 ? -19.525 -1.290 23.049 1.00 93.69 75 ALA A CA 1
ATOM 591 C C . ALA A 1 75 ? -20.249 -2.016 24.189 1.00 93.69 75 ALA A C 1
ATOM 593 O O . ALA A 1 75 ? -20.589 -3.188 24.051 1.00 93.69 75 ALA A O 1
ATOM 594 N N . TYR A 1 76 ? -20.513 -1.327 25.301 1.00 94.50 76 TYR A N 1
ATOM 595 C CA . TYR A 1 76 ? -21.202 -1.906 26.451 1.00 94.50 76 TYR A CA 1
ATOM 596 C C . TYR A 1 76 ? -22.642 -2.320 26.116 1.00 94.50 76 TYR A C 1
ATOM 598 O O . TYR A 1 76 ? -23.047 -3.454 26.383 1.00 94.50 76 TYR A O 1
ATOM 606 N N . ARG A 1 77 ? -23.417 -1.428 25.491 1.00 93.81 77 ARG A N 1
ATOM 607 C CA . ARG A 1 77 ? -24.818 -1.695 25.141 1.00 93.81 77 ARG A CA 1
ATOM 608 C C . ARG A 1 77 ? -24.946 -2.734 24.033 1.00 93.81 77 ARG A C 1
ATOM 610 O O . ARG A 1 77 ? -25.774 -3.633 24.154 1.00 93.81 77 ARG A O 1
ATOM 617 N N . ALA A 1 78 ? -24.090 -2.669 23.015 1.00 94.25 78 ALA A N 1
ATOM 618 C CA . ALA A 1 78 ? -24.049 -3.666 21.953 1.00 94.25 78 ALA A CA 1
ATOM 619 C C . ALA A 1 78 ? -23.682 -5.053 22.500 1.00 94.25 78 ALA A C 1
ATOM 621 O O . ALA A 1 78 ? -24.320 -6.030 22.127 1.00 94.25 78 ALA A O 1
ATOM 622 N N . LYS A 1 79 ? -22.731 -5.150 23.445 1.00 94.56 79 LYS A N 1
ATOM 623 C CA . LYS A 1 79 ? -22.412 -6.411 24.148 1.00 94.56 79 LYS A CA 1
ATOM 624 C C . LYS A 1 79 ? -23.609 -6.982 24.897 1.00 94.56 79 LYS A C 1
ATOM 626 O O . LYS A 1 79 ? -23.816 -8.189 24.866 1.00 94.56 79 LYS A O 1
ATOM 631 N N . LYS A 1 80 ? -24.403 -6.128 25.548 1.00 92.69 80 LYS A N 1
ATOM 632 C CA . LYS A 1 80 ? -25.623 -6.549 26.249 1.00 92.69 80 LYS A CA 1
ATOM 633 C C . LYS A 1 80 ? -26.704 -7.050 25.285 1.00 92.69 80 LYS A C 1
ATOM 635 O O . LYS A 1 80 ? -27.455 -7.950 25.641 1.00 92.69 80 LYS A O 1
ATOM 640 N N . GLU A 1 81 ? -26.791 -6.469 24.090 1.00 91.00 81 GLU A N 1
ATOM 641 C CA . GLU A 1 81 ? -27.718 -6.912 23.042 1.00 91.00 81 GLU A CA 1
ATOM 642 C C . GLU A 1 81 ? -27.204 -8.140 22.265 1.00 91.00 81 GLU A C 1
ATOM 644 O O . GLU A 1 81 ? -28.006 -8.905 21.737 1.00 91.00 81 GLU A O 1
ATOM 649 N N . GLY A 1 82 ? -25.885 -8.347 22.210 1.00 92.12 82 GLY A N 1
ATOM 650 C CA . GLY A 1 82 ? -25.231 -9.436 21.475 1.00 92.12 82 GLY A CA 1
ATOM 651 C C . GLY A 1 82 ? -25.136 -9.210 19.961 1.00 92.12 82 GLY A C 1
ATOM 652 O O . GLY A 1 82 ? -24.558 -10.030 19.254 1.00 92.12 82 GLY A O 1
ATOM 653 N N . ASP A 1 83 ? -25.670 -8.099 19.454 1.00 91.94 83 ASP A N 1
ATOM 654 C CA . ASP A 1 83 ? -25.705 -7.771 18.029 1.00 91.94 83 ASP A CA 1
ATOM 655 C C . ASP A 1 83 ? -25.394 -6.282 17.825 1.00 91.94 83 ASP A C 1
ATOM 657 O O . ASP A 1 83 ? -26.199 -5.393 18.132 1.00 91.94 83 ASP A O 1
ATOM 661 N N . LEU A 1 84 ? -24.196 -6.012 17.300 1.00 94.06 84 LEU A N 1
ATOM 662 C CA . LEU A 1 84 ? -23.715 -4.662 17.030 1.00 94.06 84 LEU A CA 1
ATOM 663 C C . LEU A 1 84 ? -24.513 -3.988 15.911 1.00 94.06 84 LEU A C 1
ATOM 665 O O . LEU A 1 84 ? -24.740 -2.779 15.969 1.00 94.06 84 LEU A O 1
ATOM 669 N N . GLN A 1 85 ? -24.945 -4.742 14.897 1.00 91.88 85 GLN A N 1
ATOM 670 C CA . GLN A 1 85 ? -25.682 -4.197 13.762 1.00 91.88 85 GLN A CA 1
ATOM 671 C C . GLN A 1 85 ? -27.084 -3.763 14.184 1.00 91.88 85 GLN A C 1
ATOM 673 O O . GLN A 1 85 ? -27.514 -2.657 13.851 1.00 91.88 85 GLN A O 1
ATOM 678 N N . LYS A 1 86 ? -27.775 -4.601 14.956 1.00 91.12 86 LYS A N 1
ATOM 679 C CA . LYS A 1 86 ? -29.104 -4.297 15.484 1.00 91.12 86 LYS A CA 1
ATOM 680 C C . LYS A 1 86 ? -29.078 -3.106 16.441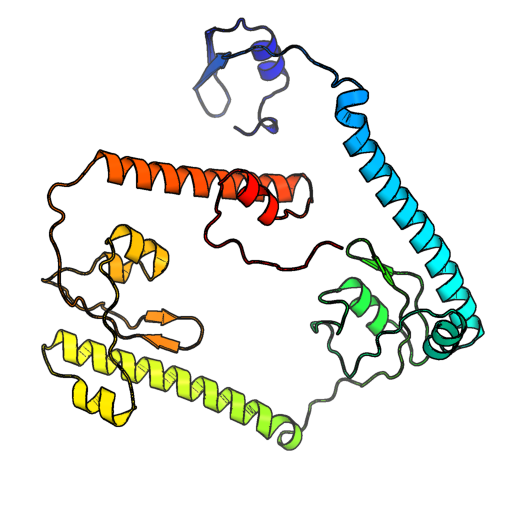 1.00 91.12 86 LYS A C 1
ATOM 682 O O . LYS A 1 86 ? -29.918 -2.214 16.319 1.00 91.12 86 LYS A O 1
ATOM 687 N N . TYR A 1 87 ? -28.092 -3.050 17.338 1.00 92.31 87 TYR A N 1
ATOM 688 C CA . TYR A 1 87 ? -27.892 -1.899 18.220 1.00 92.31 87 TYR A CA 1
ATOM 689 C C . TYR A 1 87 ? -27.638 -0.613 17.416 1.00 92.31 87 TYR A C 1
ATOM 691 O O . TYR A 1 87 ? -28.305 0.400 17.618 1.00 92.31 87 TYR A O 1
ATOM 699 N N . ALA A 1 88 ? -26.723 -0.659 16.445 1.00 91.44 88 ALA A N 1
ATOM 700 C CA . ALA A 1 88 ? -26.383 0.507 15.639 1.00 91.44 88 ALA A CA 1
ATOM 701 C C . ALA A 1 88 ? -27.566 1.030 14.810 1.00 91.44 88 ALA A C 1
ATOM 703 O O . ALA A 1 88 ? -27.731 2.241 14.697 1.00 91.44 88 ALA A O 1
ATOM 704 N N . GLN A 1 89 ? -28.419 0.149 14.276 1.00 90.31 89 GLN A N 1
ATOM 705 C CA . GLN A 1 89 ? -29.634 0.555 13.561 1.00 90.31 89 GLN A CA 1
ATOM 706 C C . GLN A 1 89 ? -30.612 1.326 14.458 1.00 90.31 89 GLN A C 1
ATOM 708 O O . GLN A 1 89 ? -31.171 2.326 14.012 1.00 90.31 89 GLN A O 1
ATOM 713 N N . LYS A 1 90 ? -30.789 0.908 15.719 1.00 91.12 90 LYS A N 1
ATOM 714 C CA . LYS A 1 90 ? -31.651 1.611 16.689 1.00 91.12 90 LYS A CA 1
ATOM 715 C C . LYS A 1 90 ? -31.137 3.010 17.019 1.00 91.12 90 LYS A C 1
ATOM 717 O O . LYS A 1 90 ? -31.926 3.939 17.143 1.00 91.12 90 LYS A O 1
ATOM 722 N N . GLU A 1 91 ? -29.821 3.153 17.133 1.00 89.88 91 GLU A N 1
ATOM 723 C CA . GLU A 1 91 ? -29.154 4.411 17.493 1.00 89.88 91 GLU A CA 1
ATOM 724 C C . GLU A 1 91 ? -28.831 5.295 16.272 1.00 89.88 91 GLU A C 1
ATOM 726 O O . GLU A 1 91 ? -28.187 6.336 16.402 1.00 89.88 91 GLU A O 1
ATOM 731 N N . GLY A 1 92 ? -29.237 4.887 15.062 1.00 90.00 92 GLY A N 1
ATOM 732 C CA . GLY A 1 92 ? -28.958 5.627 13.826 1.00 90.00 92 GLY A CA 1
ATOM 733 C C . GLY A 1 92 ? -27.468 5.690 13.458 1.00 90.00 92 GLY A C 1
ATOM 734 O O . GLY A 1 92 ? -27.038 6.597 12.743 1.00 90.00 92 GLY A O 1
ATOM 735 N N . LEU A 1 93 ? -26.661 4.745 13.946 1.00 89.31 93 LEU A N 1
ATOM 736 C CA . LEU A 1 93 ? -25.233 4.644 13.660 1.00 89.31 93 LEU A CA 1
ATOM 737 C C . LEU A 1 93 ? -24.981 3.859 12.369 1.00 89.31 93 LEU A C 1
ATOM 739 O O . LEU A 1 93 ? -25.636 2.864 12.061 1.00 89.31 93 LEU A O 1
ATOM 743 N N . LYS A 1 94 ? -23.966 4.284 11.613 1.00 86.44 94 LYS A N 1
ATOM 744 C CA . LYS A 1 94 ? -23.553 3.601 10.384 1.00 86.44 94 LYS A CA 1
ATOM 745 C C . LYS A 1 94 ? -22.624 2.428 10.699 1.00 86.44 94 LYS A C 1
ATOM 747 O O . LYS A 1 94 ? -21.561 2.627 11.282 1.00 86.44 94 LYS A O 1
ATOM 752 N N . VAL A 1 95 ? -22.982 1.237 10.222 1.00 90.06 95 VAL A N 1
ATOM 753 C CA . VAL A 1 95 ? -22.167 0.015 10.327 1.00 90.06 95 VAL A CA 1
ATOM 754 C C . VAL A 1 95 ? -21.560 -0.333 8.974 1.00 90.06 95 VAL A C 1
ATOM 756 O O . VAL A 1 95 ? -22.213 -0.207 7.939 1.00 90.06 95 VAL A O 1
ATOM 759 N N . TYR A 1 96 ? -20.304 -0.778 8.986 1.00 91.06 96 TYR A N 1
ATOM 760 C CA . TYR A 1 96 ? -19.613 -1.307 7.813 1.00 91.06 96 TYR A CA 1
ATOM 761 C C . TYR A 1 96 ? -19.444 -2.816 7.972 1.00 91.06 96 TYR A C 1
ATOM 763 O O . TYR A 1 96 ? -18.612 -3.259 8.762 1.00 91.06 96 TYR A O 1
ATOM 771 N N . VAL A 1 97 ? -20.217 -3.594 7.216 1.00 91.75 97 VAL A N 1
ATOM 772 C CA . VAL A 1 97 ? -20.081 -5.055 7.178 1.00 91.75 97 VAL A CA 1
ATOM 773 C C . VAL A 1 97 ? -18.976 -5.417 6.193 1.00 91.75 97 VAL A C 1
ATOM 775 O O . VAL A 1 97 ? -18.967 -4.940 5.059 1.00 91.75 97 VAL A O 1
ATOM 778 N N . GLN A 1 98 ? -18.031 -6.236 6.642 1.00 92.38 98 GLN A N 1
ATOM 779 C CA . GLN A 1 98 ? -16.929 -6.720 5.819 1.00 92.38 98 GLN A CA 1
ATOM 780 C C . GLN A 1 98 ? -17.185 -8.173 5.419 1.00 92.38 98 GLN A C 1
ATOM 782 O O . GLN A 1 98 ? -17.729 -8.942 6.208 1.00 92.38 98 GLN A O 1
ATOM 787 N N . GLY A 1 99 ? -16.789 -8.539 4.198 1.00 89.88 99 GLY A N 1
ATOM 788 C CA . GLY A 1 99 ? -16.742 -9.940 3.773 1.00 89.88 99 GLY A CA 1
ATOM 789 C C . GLY A 1 99 ? -15.547 -10.689 4.382 1.00 89.88 99 GLY A C 1
ATOM 790 O O . GLY A 1 99 ? -14.941 -10.204 5.339 1.00 89.88 99 GLY A O 1
ATOM 791 N N . PRO A 1 100 ? -15.163 -11.848 3.818 1.00 89.31 100 PRO A N 1
ATOM 792 C CA . PRO A 1 100 ? -13.933 -12.536 4.196 1.00 89.31 100 PRO A CA 1
ATOM 793 C C . PRO A 1 100 ? -12.717 -11.607 4.084 1.00 89.31 100 PRO A C 1
ATOM 795 O O . PRO A 1 100 ? -12.505 -10.988 3.041 1.00 89.31 100 PRO A O 1
ATOM 798 N N . LEU A 1 101 ? -11.932 -11.517 5.159 1.00 90.75 101 LEU A N 1
ATOM 799 C CA . LEU A 1 101 ? -10.748 -10.664 5.252 1.00 90.75 101 LEU A CA 1
ATOM 800 C C . LEU A 1 101 ? -9.538 -11.467 5.725 1.00 90.75 101 LEU A C 1
ATOM 802 O O . LEU A 1 101 ? -9.648 -12.353 6.572 1.00 90.75 101 LEU A O 1
ATOM 806 N N . SER A 1 102 ? -8.368 -11.094 5.220 1.00 88.69 102 SER A N 1
ATOM 807 C CA . SER A 1 102 ? -7.054 -11.473 5.727 1.00 88.69 102 SER A CA 1
ATOM 808 C C . SER A 1 102 ? -6.483 -10.384 6.650 1.00 88.69 102 SER A C 1
ATOM 810 O O . SER A 1 102 ? -6.935 -9.238 6.657 1.00 88.69 102 SER A O 1
ATOM 812 N N . ARG A 1 103 ? -5.427 -10.709 7.410 1.00 86.94 103 ARG A N 1
ATOM 813 C CA . ARG A 1 103 ? -4.737 -9.753 8.305 1.00 86.94 103 ARG A CA 1
ATOM 814 C C . ARG A 1 103 ? -4.084 -8.569 7.576 1.00 86.94 103 ARG A C 1
ATOM 816 O O . ARG A 1 103 ?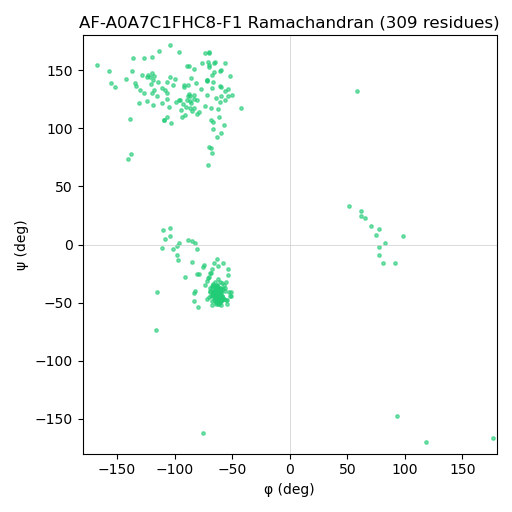 -3.655 -7.622 8.231 1.00 86.94 103 ARG A O 1
ATOM 823 N N . THR A 1 104 ? -3.975 -8.624 6.249 1.00 86.88 104 THR A N 1
ATOM 824 C CA . THR A 1 104 ? -3.331 -7.591 5.421 1.00 86.88 104 THR A CA 1
ATOM 825 C C . THR A 1 104 ? -4.300 -6.801 4.550 1.00 86.88 104 THR A C 1
ATOM 827 O O . THR A 1 104 ? -3.870 -5.877 3.858 1.00 86.88 104 THR A O 1
ATOM 830 N N . ASP A 1 105 ? -5.584 -7.153 4.570 1.00 89.44 105 ASP A N 1
ATOM 831 C CA . ASP A 1 105 ? -6.569 -6.562 3.672 1.00 89.44 105 ASP A CA 1
ATOM 832 C C . ASP A 1 105 ? -6.929 -5.125 4.065 1.00 89.44 105 ASP A C 1
ATOM 834 O O . ASP A 1 105 ? -6.648 -4.636 5.161 1.00 89.44 105 ASP A O 1
ATOM 838 N N . LEU A 1 106 ? -7.560 -4.419 3.130 1.00 91.19 106 LEU A N 1
ATOM 839 C CA . LEU A 1 106 ? -8.140 -3.105 3.375 1.00 91.19 106 LEU A CA 1
ATOM 840 C C . LEU A 1 106 ? -9.600 -3.264 3.797 1.00 91.19 106 LEU A C 1
ATOM 842 O O . LEU A 1 106 ? -10.358 -3.998 3.167 1.00 91.19 106 LEU A O 1
ATOM 846 N N . LEU A 1 107 ? -10.011 -2.523 4.824 1.00 90.12 107 LEU A N 1
ATOM 847 C CA . LEU A 1 107 ? -11.396 -2.505 5.282 1.00 90.12 107 LEU A CA 1
ATOM 848 C C . LEU A 1 107 ? -12.229 -1.584 4.382 1.00 90.12 107 LEU A C 1
ATOM 850 O O . LEU A 1 107 ? -11.929 -0.394 4.240 1.00 90.12 107 LEU A O 1
ATOM 854 N N . GLN A 1 108 ? -13.306 -2.100 3.792 1.00 87.50 108 GLN A N 1
ATOM 855 C CA . GLN A 1 108 ? -14.205 -1.322 2.940 1.00 87.50 108 GLN A CA 1
ATOM 856 C C . GLN A 1 108 ? -14.818 -0.154 3.727 1.00 87.50 108 GLN A C 1
ATOM 858 O O . GLN A 1 108 ? -15.360 -0.339 4.816 1.00 87.50 108 GLN A O 1
ATOM 863 N N . GLY A 1 109 ? -14.713 1.066 3.189 1.00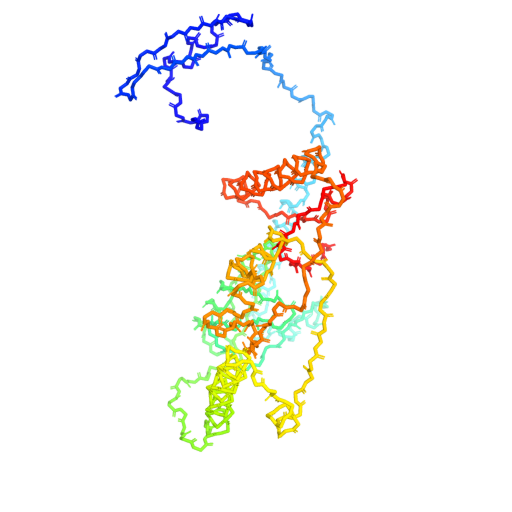 86.12 109 GLY A N 1
ATOM 864 C CA . GLY A 1 109 ? -15.213 2.296 3.821 1.00 86.12 109 GLY A CA 1
ATOM 865 C C . GLY A 1 109 ? -14.343 2.869 4.951 1.00 86.12 109 GLY A C 1
ATOM 866 O O . GLY A 1 109 ? -14.580 4.001 5.375 1.00 86.12 109 GLY A O 1
ATOM 867 N N . ILE A 1 110 ? -13.322 2.138 5.410 1.00 87.88 110 ILE A N 1
ATOM 868 C CA . ILE A 1 110 ? -12.429 2.555 6.505 1.00 87.88 110 ILE A CA 1
ATOM 869 C C . ILE A 1 110 ? -10.992 2.756 6.000 1.00 87.88 110 ILE A C 1
ATOM 871 O O . ILE A 1 110 ? -10.348 3.741 6.365 1.00 87.88 110 ILE A O 1
ATOM 875 N N . GLY A 1 111 ? -10.516 1.873 5.119 1.00 90.19 111 GLY A N 1
ATOM 876 C CA . GLY A 1 111 ? -9.156 1.856 4.591 1.00 90.19 111 GLY A CA 1
ATOM 877 C C . GLY A 1 111 ? -8.225 0.942 5.392 1.00 90.19 111 GLY A C 1
ATOM 878 O O . GLY A 1 111 ? -8.631 -0.105 5.895 1.00 90.19 111 GLY A O 1
ATOM 879 N N . LYS A 1 112 ? -6.945 1.319 5.472 1.00 91.62 112 LYS A N 1
ATOM 880 C CA . LYS A 1 112 ? -5.916 0.542 6.173 1.00 91.62 112 LYS A CA 1
ATOM 881 C C . LYS A 1 112 ? -5.977 0.808 7.681 1.00 91.62 112 LYS A C 1
ATOM 883 O O . LYS A 1 112 ? -5.602 1.895 8.119 1.00 91.62 112 LYS A O 1
ATOM 888 N N . SER A 1 113 ? -6.372 -0.206 8.448 1.00 94.19 113 SER A N 1
ATOM 889 C CA . SER A 1 113 ? -6.498 -0.148 9.913 1.00 94.19 113 SER A CA 1
ATOM 890 C C . SER A 1 113 ? -5.958 -1.427 10.573 1.00 94.19 113 SER A C 1
ATOM 892 O O . SER A 1 113 ? -6.733 -2.325 10.910 1.00 94.19 113 SER A O 1
ATOM 894 N N . PRO A 1 114 ? -4.622 -1.562 10.701 1.00 94.00 114 PRO A N 1
ATOM 895 C CA . PRO A 1 114 ? -3.993 -2.766 11.238 1.00 94.00 114 PRO A CA 1
ATOM 896 C C . PRO A 1 114 ? -4.417 -3.112 12.667 1.00 94.00 114 PRO A C 1
ATOM 898 O O . PRO A 1 114 ? -4.614 -4.290 12.949 1.00 94.00 114 PRO A O 1
ATOM 901 N N . ARG A 1 115 ? -4.600 -2.122 13.555 1.00 94.06 115 ARG A N 1
ATOM 902 C CA . ARG A 1 115 ? -5.024 -2.392 14.942 1.00 94.06 115 ARG A CA 1
ATOM 903 C C . ARG A 1 115 ? -6.459 -2.896 15.009 1.00 94.06 115 ARG A C 1
ATOM 905 O O . ARG A 1 115 ? -6.765 -3.776 15.806 1.00 94.06 115 ARG A O 1
ATOM 912 N N . VAL A 1 116 ? -7.335 -2.358 14.160 1.00 94.75 116 VAL A N 1
ATOM 913 C CA . VAL A 1 116 ? -8.719 -2.844 14.054 1.00 94.75 116 VAL A CA 1
ATOM 914 C C . VAL A 1 116 ? -8.748 -4.295 13.570 1.00 94.75 116 VAL A C 1
ATOM 916 O O . VAL A 1 116 ? -9.464 -5.111 14.147 1.00 94.75 116 VAL A O 1
ATOM 919 N N . LEU A 1 117 ? -7.946 -4.636 12.554 1.00 94.56 117 LEU A N 1
ATOM 920 C CA . LEU A 1 117 ? -7.813 -6.018 12.079 1.00 94.56 117 LEU A CA 1
ATOM 921 C C . LEU A 1 117 ? -7.257 -6.935 13.170 1.00 94.56 117 LEU A C 1
ATOM 923 O O . LEU A 1 117 ? -7.830 -7.987 13.427 1.00 94.56 117 LEU A O 1
ATOM 927 N N . GLU A 1 118 ? -6.177 -6.541 13.840 1.00 94.25 118 GLU A N 1
ATOM 928 C CA . GLU A 1 118 ? -5.579 -7.323 14.924 1.00 94.25 118 GLU A CA 1
ATOM 929 C C . GLU A 1 118 ? -6.599 -7.662 16.015 1.00 94.25 118 GLU A C 1
ATOM 931 O O . GLU A 1 118 ? -6.742 -8.831 16.376 1.00 94.25 118 GLU A O 1
ATOM 936 N N . ALA A 1 119 ? -7.363 -6.664 16.468 1.00 94.38 119 ALA A N 1
ATOM 937 C CA . ALA A 1 119 ? -8.424 -6.871 17.440 1.00 94.38 119 ALA A CA 1
ATOM 938 C C . ALA A 1 119 ? -9.517 -7.804 16.899 1.00 94.38 119 ALA A C 1
ATOM 940 O O . ALA A 1 119 ? -9.892 -8.746 17.587 1.00 94.38 119 ALA A O 1
ATOM 941 N N . ALA A 1 120 ? -9.983 -7.608 15.660 1.00 94.06 120 ALA A N 1
ATOM 942 C CA . ALA A 1 120 ? -11.009 -8.459 15.054 1.00 94.06 120 ALA A CA 1
ATOM 943 C C . ALA A 1 120 ? -10.584 -9.938 14.963 1.00 94.06 120 ALA A C 1
ATOM 945 O O . ALA A 1 120 ? -11.395 -10.828 15.204 1.00 94.06 120 ALA A O 1
ATOM 946 N N . PHE A 1 121 ? -9.309 -10.213 14.668 1.00 93.44 121 PHE A N 1
ATOM 947 C CA . PHE A 1 121 ? -8.764 -11.576 14.603 1.00 93.44 121 PHE A CA 1
ATOM 948 C C . PHE A 1 121 ? -8.542 -12.229 15.977 1.00 93.44 121 PHE A C 1
ATOM 950 O O . PHE A 1 121 ? -8.372 -13.452 16.038 1.00 93.44 121 PHE A O 1
ATOM 957 N N . ALA A 1 122 ? -8.512 -11.439 17.052 1.00 94.06 122 ALA A N 1
ATOM 958 C CA . ALA A 1 122 ? -8.407 -11.925 18.426 1.00 94.06 122 ALA A CA 1
ATOM 959 C C . ALA A 1 122 ? -9.769 -12.304 19.037 1.00 94.06 122 ALA A C 1
ATOM 961 O O . ALA A 1 122 ? -9.796 -13.001 20.048 1.00 94.06 122 ALA A O 1
ATOM 962 N N . LEU A 1 123 ? -10.877 -11.879 18.423 1.00 95.25 123 LEU A N 1
ATOM 963 C CA . LEU A 1 123 ? -12.231 -12.154 18.899 1.00 95.25 123 LEU A CA 1
ATOM 964 C C . LEU A 1 123 ? -12.683 -13.591 18.614 1.00 95.25 123 LEU A C 1
ATOM 966 O O . LEU A 1 123 ? -12.230 -14.260 17.676 1.00 95.25 123 LEU A O 1
ATOM 970 N N . SER A 1 124 ? -13.643 -14.036 19.414 1.00 94.88 124 SER A N 1
ATOM 971 C CA . SER A 1 124 ? -14.450 -15.233 19.181 1.00 94.88 124 SER A CA 1
ATOM 972 C C . SER A 1 124 ? -15.681 -14.899 18.323 1.00 94.88 124 SER A C 1
ATOM 974 O O . SER A 1 124 ? -16.140 -13.757 18.339 1.00 94.88 124 SER A O 1
ATOM 976 N N . PRO A 1 125 ? -16.247 -15.848 17.552 1.00 94.19 125 PRO A N 1
ATOM 977 C CA . PRO A 1 125 ? -17.486 -15.603 16.810 1.00 94.19 125 PRO A CA 1
ATOM 978 C C . PRO A 1 125 ? -18.610 -15.092 17.724 1.00 94.19 125 PRO A C 1
ATOM 980 O O . PRO A 1 125 ? -18.820 -15.620 18.814 1.00 94.19 125 PRO A O 1
ATOM 983 N N . GLY A 1 126 ? -19.305 -14.046 17.288 1.00 93.44 126 GLY A N 1
ATOM 984 C CA . GLY A 1 126 ? -20.309 -13.304 18.051 1.00 93.44 126 GLY A CA 1
ATOM 985 C C . GLY A 1 126 ? -19.743 -12.266 19.027 1.00 93.44 126 GLY A C 1
ATOM 986 O O . GLY A 1 126 ? -20.481 -11.377 19.451 1.00 93.44 126 GLY A O 1
ATOM 987 N N . GLU A 1 127 ? -18.453 -12.322 19.366 1.00 96.12 127 GLU A N 1
ATOM 988 C CA . GLU A 1 127 ? -17.838 -11.423 20.342 1.00 96.12 127 GLU A CA 1
ATOM 989 C C . GLU A 1 127 ? -17.695 -10.000 19.787 1.00 96.12 127 GLU A C 1
ATOM 991 O O . GLU A 1 127 ? -17.366 -9.790 18.617 1.00 96.12 127 GLU A O 1
ATOM 996 N N . ILE A 1 128 ? -17.929 -9.015 20.656 1.00 96.31 128 ILE A N 1
ATOM 997 C CA . ILE A 1 128 ? -17.803 -7.585 20.364 1.00 96.31 128 ILE A CA 1
ATOM 998 C C . ILE A 1 128 ? -16.574 -7.041 21.098 1.00 96.31 128 ILE A C 1
ATOM 1000 O O . ILE A 1 128 ? -16.388 -7.288 22.290 1.00 96.31 128 ILE A O 1
ATOM 1004 N N . SER A 1 129 ? -15.735 -6.269 20.414 1.00 96.31 129 SER A N 1
ATOM 1005 C CA . SER A 1 129 ? -14.516 -5.700 20.984 1.00 96.31 129 SER A CA 1
ATOM 1006 C C . SER A 1 129 ? -14.795 -4.596 22.008 1.00 96.31 129 SER A C 1
ATOM 1008 O O . SER A 1 129 ? -15.875 -4.008 22.082 1.00 96.31 129 SER A O 1
ATOM 1010 N N . SER A 1 130 ? -13.772 -4.258 22.790 1.00 93.75 130 SER A N 1
ATOM 1011 C CA . SER A 1 130 ? -13.683 -2.931 23.414 1.00 93.75 130 SER A CA 1
ATOM 1012 C C . SER A 1 130 ? -13.410 -1.850 22.348 1.00 93.75 130 SER A C 1
ATOM 1014 O O . SER A 1 130 ? -13.049 -2.201 21.219 1.00 93.75 130 SER A O 1
ATOM 1016 N N . PRO A 1 131 ? -13.574 -0.551 22.659 1.00 93.81 131 PRO A N 1
ATOM 1017 C CA . PRO A 1 131 ? -13.237 0.523 21.727 1.00 93.81 131 PRO A CA 1
ATOM 1018 C C . PRO A 1 131 ? -11.759 0.495 21.317 1.00 93.81 131 PRO A C 1
ATOM 1020 O O . PRO A 1 131 ? -10.876 0.338 22.157 1.00 93.81 131 PRO A O 1
ATOM 1023 N N . ILE A 1 132 ? -11.496 0.664 20.023 1.00 94.44 132 ILE A N 1
ATOM 1024 C CA . ILE A 1 132 ? -10.161 0.630 19.417 1.00 94.44 132 ILE A CA 1
ATOM 1025 C C . ILE A 1 132 ? -9.885 1.985 18.778 1.00 94.44 132 ILE A C 1
ATOM 1027 O O . ILE A 1 132 ? -10.598 2.401 17.864 1.00 94.44 132 ILE A O 1
ATOM 1031 N N . GLU A 1 133 ? -8.831 2.663 19.220 1.00 91.38 133 GLU A N 1
ATOM 1032 C CA . GLU A 1 133 ? -8.422 3.943 18.645 1.00 91.38 133 GLU A CA 1
ATOM 1033 C C . GLU A 1 133 ? -7.377 3.757 17.542 1.00 91.38 133 GLU A C 1
ATOM 1035 O O . GLU A 1 133 ? -6.275 3.243 17.768 1.00 91.38 133 GLU A O 1
ATOM 1040 N N . GLU A 1 134 ? -7.698 4.221 16.335 1.00 90.81 134 GLU A N 1
ATOM 1041 C CA . GLU A 1 134 ? -6.776 4.187 15.205 1.00 90.81 134 GLU A CA 1
ATOM 1042 C C . GLU A 1 134 ? -7.053 5.322 14.215 1.00 90.81 134 GLU A C 1
ATOM 1044 O O . GLU A 1 134 ? -8.192 5.626 13.864 1.00 90.81 134 GLU A O 1
ATOM 1049 N N . GLY A 1 135 ? -5.991 5.992 13.754 1.00 85.25 135 GLY A N 1
ATOM 1050 C CA . GLY A 1 135 ? -6.108 7.038 12.734 1.00 85.25 135 GLY A CA 1
ATOM 1051 C C . GLY A 1 135 ? -6.956 8.249 13.149 1.00 85.25 135 GLY A C 1
ATOM 1052 O O . GLY A 1 135 ? -7.498 8.927 12.281 1.00 85.25 135 GLY A O 1
ATOM 1053 N N . GLY A 1 136 ? -7.079 8.520 14.454 1.00 84.44 136 GLY A N 1
ATOM 1054 C CA . GLY A 1 136 ? -7.921 9.596 14.987 1.00 84.44 136 GLY A CA 1
ATOM 1055 C C . GLY A 1 136 ? -9.418 9.270 15.020 1.00 84.44 136 GLY A C 1
ATOM 1056 O O . GLY A 1 136 ? -10.218 10.183 15.205 1.00 84.44 136 GLY A O 1
ATOM 1057 N N . LYS A 1 137 ? -9.784 7.999 14.832 1.00 88.38 137 LYS A N 1
ATOM 1058 C CA . LYS A 1 137 ? -11.145 7.466 14.946 1.00 88.38 137 LYS A CA 1
ATOM 1059 C C . LYS A 1 137 ? -11.185 6.399 16.037 1.00 88.38 137 LYS A C 1
ATOM 1061 O O . LYS A 1 137 ? -10.148 5.840 16.392 1.00 88.38 137 LYS A O 1
ATOM 1066 N N . VAL A 1 138 ? -12.387 6.107 16.524 1.00 92.06 138 VAL A N 1
ATOM 1067 C CA . VAL A 1 138 ? -12.640 5.048 17.504 1.00 92.06 138 VAL A CA 1
ATOM 1068 C C . VAL A 1 138 ? -13.592 4.030 16.884 1.00 92.06 138 VAL A C 1
ATOM 1070 O O . VAL A 1 138 ? -14.616 4.410 16.318 1.00 92.06 138 VAL A O 1
ATOM 1073 N N . PHE A 1 139 ? -13.242 2.750 16.965 1.00 93.56 139 PHE A N 1
ATOM 1074 C CA . PHE A 1 139 ? -13.971 1.640 16.359 1.00 93.56 139 PHE A CA 1
ATOM 1075 C C . PHE A 1 139 ? -14.443 0.654 17.423 1.00 93.56 139 PHE A C 1
ATOM 1077 O O . PHE A 1 139 ? -13.761 0.431 18.416 1.00 93.56 139 PHE A O 1
ATOM 1084 N N . VAL A 1 140 ? -15.589 0.028 17.183 1.00 95.38 140 VAL A N 1
ATOM 1085 C CA . VAL A 1 140 ? -16.053 -1.164 17.898 1.00 95.38 140 VAL A CA 1
ATOM 1086 C C . VAL A 1 140 ? -16.373 -2.185 16.820 1.00 95.38 140 VAL A C 1
ATOM 1088 O O . VAL A 1 140 ? -17.030 -1.843 15.836 1.00 95.38 140 VAL A O 1
ATOM 1091 N N . VAL A 1 141 ? -15.860 -3.403 16.964 1.00 95.88 141 VAL A N 1
ATOM 1092 C CA . VAL A 1 141 ? -16.003 -4.456 15.955 1.00 95.88 141 VAL A CA 1
ATOM 1093 C C . VAL A 1 141 ? -16.655 -5.688 16.561 1.00 95.88 141 VAL A C 1
ATOM 1095 O O . VAL A 1 141 ? -16.434 -5.990 17.729 1.00 95.88 141 VAL A O 1
ATOM 1098 N N . GLN A 1 142 ? -17.453 -6.394 15.765 1.00 96.25 142 GLN A N 1
ATOM 1099 C CA . GLN A 1 142 ? -18.015 -7.695 16.112 1.00 96.25 142 GLN A CA 1
ATOM 1100 C C . GLN A 1 142 ? -17.505 -8.729 15.115 1.00 96.25 142 GLN A C 1
ATOM 1102 O O . GLN A 1 142 ? -17.556 -8.485 13.907 1.00 96.25 142 GLN A O 1
ATOM 1107 N N . LEU A 1 143 ? -17.031 -9.876 15.601 1.00 96.12 143 LEU A N 1
ATOM 1108 C CA . LEU A 1 143 ? -16.688 -10.985 14.717 1.00 96.12 143 LEU A CA 1
ATOM 1109 C C . LEU A 1 143 ? -17.952 -11.781 14.393 1.00 96.12 143 LEU A C 1
ATOM 1111 O O . LEU A 1 143 ? -18.559 -12.353 15.288 1.00 96.12 143 LEU A O 1
ATOM 1115 N N . ILE A 1 144 ? -18.345 -11.837 13.122 1.00 93.94 144 ILE A N 1
ATOM 1116 C CA . ILE A 1 144 ? -19.523 -12.608 12.691 1.00 93.94 144 ILE A CA 1
ATOM 1117 C C . ILE A 1 144 ? -19.160 -14.091 12.574 1.00 93.94 144 ILE A C 1
ATOM 1119 O O . ILE A 1 144 ? -19.788 -14.949 13.186 1.00 93.94 144 ILE A O 1
ATOM 1123 N N . GLU A 1 145 ? -18.106 -14.385 11.817 1.00 93.19 145 GLU A N 1
ATOM 1124 C CA . GLU A 1 145 ? -17.678 -15.743 11.500 1.00 93.19 145 GLU A CA 1
ATOM 1125 C C . GLU A 1 145 ? -16.150 -15.817 11.478 1.00 93.19 145 GLU A C 1
ATOM 1127 O O . GLU A 1 145 ? -15.475 -14.895 11.015 1.00 93.19 145 GLU A O 1
ATOM 1132 N N . LYS A 1 146 ? -15.597 -16.936 11.957 1.00 91.06 146 LYS A N 1
ATOM 1133 C CA . LYS A 1 146 ? -14.169 -17.240 11.851 1.00 91.06 146 LYS A CA 1
ATOM 1134 C C . LYS A 1 146 ? -13.949 -18.319 10.800 1.00 91.06 146 LYS A C 1
ATOM 1136 O O . LYS A 1 146 ? -14.257 -19.482 11.035 1.00 91.06 146 LYS A O 1
ATOM 1141 N N . ILE A 1 147 ? -13.355 -17.935 9.674 1.00 88.25 147 ILE A N 1
ATOM 1142 C CA . ILE A 1 147 ? -12.992 -18.865 8.602 1.00 88.25 147 ILE A CA 1
ATOM 1143 C C . ILE A 1 147 ? -11.621 -19.477 8.944 1.00 88.25 147 ILE A C 1
ATOM 1145 O O . ILE A 1 147 ? -10.633 -18.737 9.023 1.00 88.25 147 ILE A O 1
ATOM 1149 N N . PRO A 1 148 ? -11.520 -20.797 9.195 1.00 82.44 148 PRO A N 1
ATOM 1150 C CA . PRO A 1 148 ? -10.251 -21.428 9.532 1.00 82.44 148 PRO A CA 1
ATOM 1151 C C . PRO A 1 148 ? -9.297 -21.406 8.337 1.00 82.44 148 PRO A C 1
ATOM 1153 O O . PRO A 1 148 ? -9.706 -21.545 7.183 1.00 82.44 148 PRO A O 1
ATOM 1156 N N . SER A 1 149 ? -8.002 -21.269 8.625 1.00 78.38 149 SER A N 1
ATOM 1157 C CA . SER A 1 149 ? -6.971 -21.428 7.602 1.00 78.38 149 SER A CA 1
ATOM 1158 C C . SER A 1 149 ? -7.030 -22.856 7.065 1.00 78.38 149 SER A C 1
ATOM 1160 O O . SER A 1 149 ? -6.804 -23.810 7.810 1.00 78.38 149 SER A O 1
ATOM 1162 N N . LYS A 1 150 ? -7.344 -22.999 5.779 1.00 80.25 150 LYS A N 1
ATOM 1163 C CA . LYS A 1 150 ? -7.259 -24.265 5.053 1.00 80.25 150 LYS A CA 1
ATOM 1164 C C . LYS A 1 150 ? -6.256 -24.124 3.921 1.00 80.25 150 LYS A C 1
ATOM 1166 O O . LYS A 1 150 ? -6.167 -23.071 3.289 1.00 80.25 150 LYS A O 1
ATOM 1171 N N . ILE A 1 151 ? -5.531 -25.201 3.637 1.00 75.25 151 ILE A N 1
ATOM 1172 C CA . ILE A 1 151 ? -4.828 -25.317 2.362 1.00 75.25 151 ILE A CA 1
ATOM 1173 C C . ILE A 1 151 ? -5.925 -25.455 1.312 1.00 75.25 151 ILE A C 1
ATOM 1175 O O . ILE A 1 151 ? -6.620 -26.469 1.266 1.00 75.25 151 ILE A O 1
ATOM 1179 N N . ALA A 1 152 ? -6.134 -24.396 0.535 1.00 76.31 152 ALA A N 1
ATOM 1180 C CA . ALA A 1 152 ? -7.100 -24.430 -0.547 1.00 76.31 152 ALA A CA 1
ATOM 1181 C C . ALA A 1 152 ? -6.692 -25.520 -1.547 1.00 76.31 152 ALA A C 1
ATOM 1183 O O . ALA A 1 152 ? -5.508 -25.671 -1.867 1.00 76.31 152 ALA A O 1
ATOM 1184 N N . SER A 1 153 ? -7.659 -26.307 -2.015 1.00 84.94 153 SER A N 1
ATOM 1185 C CA . SER A 1 153 ? -7.366 -27.367 -2.985 1.00 84.94 153 SER A CA 1
ATOM 1186 C C . SER A 1 153 ? -6.893 -26.758 -4.305 1.00 84.94 153 SER A C 1
ATOM 1188 O O . SER A 1 153 ? -7.233 -25.615 -4.620 1.00 84.94 153 SER A O 1
ATOM 1190 N N . PHE A 1 154 ? -6.146 -27.518 -5.114 1.00 82.69 154 PHE A N 1
ATOM 1191 C CA . PHE A 1 154 ? -5.697 -27.023 -6.418 1.00 82.69 154 PHE A CA 1
ATOM 1192 C C . PHE A 1 154 ? -6.865 -26.501 -7.260 1.00 82.69 154 PHE A C 1
ATOM 1194 O O . PHE A 1 154 ? -6.726 -25.435 -7.842 1.00 82.69 154 PHE A O 1
ATOM 1201 N N . GLU A 1 155 ? -8.022 -27.173 -7.267 1.00 86.25 155 GLU A N 1
ATOM 1202 C CA . GLU A 1 155 ? -9.206 -26.731 -8.019 1.00 86.25 155 GLU A CA 1
ATOM 1203 C C . GLU A 1 155 ? -9.762 -25.382 -7.528 1.00 86.25 155 GLU A C 1
ATOM 1205 O O . GLU A 1 155 ? -10.148 -24.555 -8.353 1.00 86.25 155 GLU A O 1
ATOM 1210 N N . GLU A 1 156 ? -9.718 -25.102 -6.220 1.00 79.56 156 GLU A N 1
ATOM 1211 C CA . GLU A 1 156 ? -10.152 -23.814 -5.649 1.00 79.56 156 GLU A CA 1
ATOM 1212 C C . GLU A 1 156 ? -9.231 -22.655 -6.071 1.00 79.56 156 GLU A C 1
ATOM 1214 O O . GLU A 1 156 ? -9.701 -21.548 -6.341 1.00 79.56 156 GLU A O 1
ATOM 1219 N N . VAL A 1 157 ? -7.918 -22.897 -6.169 1.00 86.06 157 VAL A N 1
ATOM 1220 C CA . VAL A 1 157 ? -6.927 -21.858 -6.518 1.00 86.06 157 VAL A CA 1
ATOM 1221 C C . VAL A 1 157 ? -6.529 -21.848 -7.991 1.00 86.06 157 VAL A C 1
ATOM 1223 O O . VAL A 1 157 ? -5.878 -20.905 -8.440 1.00 86.06 157 VAL A O 1
ATOM 1226 N N . LYS A 1 158 ? -6.940 -22.850 -8.773 1.00 87.69 158 LYS A N 1
ATOM 1227 C CA . LYS A 1 158 ? -6.547 -23.067 -10.175 1.00 87.69 158 LYS A CA 1
ATOM 1228 C C . LYS A 1 158 ? -6.724 -21.829 -11.032 1.00 87.69 158 LYS A C 1
ATOM 1230 O O . LYS A 1 158 ? -5.836 -21.494 -11.809 1.00 87.69 158 LYS A O 1
ATOM 1235 N N . LYS A 1 159 ? -7.858 -21.136 -10.884 1.00 88.19 159 LYS A N 1
ATOM 1236 C CA . LYS A 1 159 ? -8.158 -19.915 -11.642 1.00 88.19 159 LYS A CA 1
ATOM 1237 C C . LYS A 1 159 ? -7.176 -18.790 -11.298 1.00 88.19 159 LYS A C 1
ATOM 1239 O O . LYS A 1 159 ? -6.560 -18.240 -12.204 1.00 88.19 159 LYS A O 1
ATOM 1244 N N . SER A 1 160 ? -6.972 -18.526 -10.007 1.00 81.56 160 SER A N 1
ATOM 1245 C CA . SER 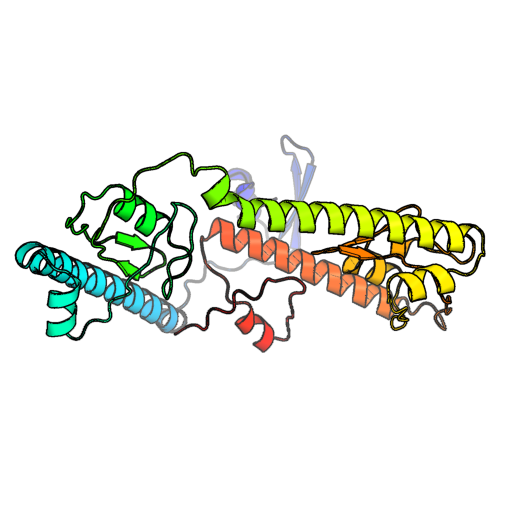A 1 160 ? -6.037 -17.503 -9.515 1.00 81.56 160 SER A CA 1
ATOM 1246 C C . SER A 1 160 ? -4.589 -17.811 -9.913 1.00 81.56 160 SER A C 1
ATOM 1248 O O . SER A 1 160 ? -3.884 -16.956 -10.448 1.00 81.56 160 SER A O 1
ATOM 1250 N N . ILE A 1 161 ? -4.155 -19.068 -9.761 1.00 89.12 161 ILE A N 1
ATOM 1251 C CA . ILE A 1 161 ? -2.825 -19.512 -10.192 1.00 89.12 161 ILE A CA 1
ATOM 1252 C C . ILE A 1 161 ? -2.679 -19.371 -11.706 1.00 89.12 161 ILE A C 1
ATOM 1254 O O . ILE A 1 161 ? -1.662 -18.866 -12.170 1.00 89.12 161 ILE A O 1
ATOM 1258 N N . LYS A 1 162 ? -3.681 -19.778 -12.493 1.00 93.12 162 LYS A N 1
ATOM 1259 C CA . LYS A 1 162 ? -3.649 -19.646 -13.953 1.00 93.12 162 LYS A CA 1
ATOM 1260 C C . LYS A 1 162 ? -3.520 -18.185 -14.375 1.00 93.12 162 LYS A C 1
ATOM 1262 O O . LYS A 1 162 ? -2.694 -17.893 -15.233 1.00 93.12 162 LYS A O 1
ATOM 1267 N N . GLU A 1 163 ? -4.284 -17.279 -13.771 1.00 90.50 163 GLU A N 1
ATOM 1268 C CA . GLU A 1 163 ? -4.178 -15.835 -14.014 1.00 90.50 163 GLU A CA 1
ATOM 1269 C C . GLU A 1 163 ? -2.787 -15.309 -13.641 1.00 90.50 163 GLU A C 1
ATOM 1271 O O . GLU A 1 163 ? -2.168 -14.582 -14.421 1.00 90.50 163 GLU A O 1
ATOM 1276 N N . ARG A 1 164 ? -2.237 -15.744 -12.501 1.00 88.50 164 ARG A N 1
ATOM 1277 C CA . ARG A 1 164 ? -0.896 -15.346 -12.065 1.00 88.50 164 ARG A CA 1
ATOM 1278 C C . ARG A 1 164 ? 0.199 -15.856 -12.999 1.00 88.50 164 ARG A C 1
ATOM 1280 O O . ARG A 1 164 ? 1.081 -15.092 -13.379 1.00 88.50 164 ARG A O 1
ATOM 1287 N N . VAL A 1 165 ? 0.140 -17.124 -13.394 1.00 92.75 165 VAL A N 1
ATOM 1288 C CA . VAL A 1 165 ? 1.086 -17.739 -14.337 1.00 92.75 165 VAL A CA 1
ATOM 1289 C C . VAL A 1 165 ? 0.968 -17.093 -15.713 1.00 92.75 165 VAL A C 1
ATOM 1291 O O . VAL A 1 165 ? 1.984 -16.852 -16.359 1.00 92.75 165 VAL A O 1
ATOM 1294 N N . LEU A 1 166 ? -0.248 -16.770 -16.159 1.00 94.00 166 LEU A N 1
ATOM 1295 C CA . LEU A 1 166 ? -0.467 -16.052 -17.410 1.00 94.00 166 LEU A CA 1
ATOM 1296 C C . LEU A 1 166 ? 0.199 -14.672 -17.377 1.00 94.00 166 LEU A C 1
ATOM 1298 O O . LEU A 1 166 ? 0.901 -14.329 -18.322 1.00 94.00 166 LEU A O 1
ATOM 1302 N N . GLN A 1 167 ? 0.037 -13.914 -16.287 1.00 89.88 167 GLN A N 1
ATOM 1303 C CA . GLN A 1 167 ? 0.711 -12.623 -16.112 1.00 89.88 167 GLN A CA 1
ATOM 1304 C C . GLN A 1 167 ? 2.236 -12.760 -16.126 1.00 89.88 167 GLN A C 1
ATOM 1306 O O . GLN A 1 167 ? 2.905 -11.990 -16.809 1.00 89.88 167 GLN A O 1
ATOM 1311 N N . LEU A 1 168 ? 2.789 -13.753 -15.422 1.00 90.62 168 LEU A N 1
ATOM 1312 C CA . LEU A 1 168 ? 4.234 -14.001 -15.405 1.00 90.62 168 LEU A CA 1
ATOM 1313 C C . LEU A 1 168 ? 4.764 -14.311 -16.809 1.00 90.62 168 LEU A C 1
ATOM 1315 O O . LEU A 1 168 ? 5.691 -13.653 -17.277 1.00 90.62 168 LEU A O 1
ATOM 1319 N N . LYS A 1 169 ? 4.114 -15.236 -17.524 1.00 94.00 169 LYS A N 1
ATOM 1320 C CA . LYS A 1 169 ? 4.480 -15.578 -18.905 1.00 94.00 169 LYS A CA 1
ATOM 1321 C C . LYS A 1 169 ? 4.322 -14.393 -19.859 1.00 94.00 169 LYS A C 1
ATOM 1323 O O . LYS A 1 169 ? 5.127 -14.233 -20.772 1.00 94.00 169 LYS A O 1
ATOM 1328 N N . ALA A 1 170 ? 3.307 -13.552 -19.658 1.00 91.25 170 ALA A N 1
ATOM 1329 C CA . ALA A 1 170 ? 3.123 -12.336 -20.443 1.00 91.25 170 ALA A CA 1
ATOM 1330 C C . ALA A 1 170 ? 4.265 -11.332 -20.210 1.00 91.25 170 ALA A C 1
ATOM 1332 O O . ALA A 1 170 ? 4.779 -10.777 -21.178 1.00 91.25 170 ALA A O 1
ATOM 1333 N N . MET A 1 171 ? 4.711 -11.142 -18.963 1.00 90.69 171 MET A N 1
ATOM 1334 C CA . MET A 1 171 ? 5.849 -10.271 -18.638 1.00 90.69 171 MET A CA 1
ATOM 1335 C C . MET A 1 171 ? 7.163 -10.802 -19.217 1.00 90.69 171 MET A C 1
ATOM 1337 O O . MET A 1 171 ? 7.915 -10.037 -19.820 1.00 90.69 171 MET A O 1
ATOM 1341 N N . GLU A 1 172 ? 7.419 -12.108 -19.108 1.00 92.19 172 GLU A N 1
ATOM 1342 C CA . GLU A 1 172 ? 8.579 -12.750 -19.740 1.00 92.19 172 GLU A CA 1
ATOM 1343 C C . GLU A 1 172 ? 8.562 -12.558 -21.258 1.00 92.19 172 GLU A C 1
ATOM 1345 O O . GLU A 1 172 ? 9.574 -12.184 -21.858 1.00 92.19 172 GLU A O 1
ATOM 1350 N N . LYS A 1 173 ? 7.394 -12.747 -21.887 1.00 93.06 173 LYS A N 1
ATOM 1351 C CA . LYS A 1 173 ? 7.258 -12.560 -23.329 1.00 93.06 173 LYS A CA 1
ATOM 1352 C C . LYS A 1 173 ? 7.445 -11.101 -23.738 1.00 93.06 173 LYS A C 1
ATOM 1354 O O . LYS A 1 173 ? 8.136 -10.847 -24.721 1.00 93.06 173 LYS A O 1
ATOM 1359 N N . ALA A 1 174 ? 6.896 -10.151 -22.982 1.00 92.81 174 ALA A N 1
ATOM 1360 C CA . ALA A 1 174 ? 7.090 -8.721 -23.214 1.00 92.81 174 ALA A CA 1
ATOM 1361 C C . ALA A 1 174 ? 8.573 -8.331 -23.119 1.00 92.81 174 ALA A C 1
ATOM 1363 O O . ALA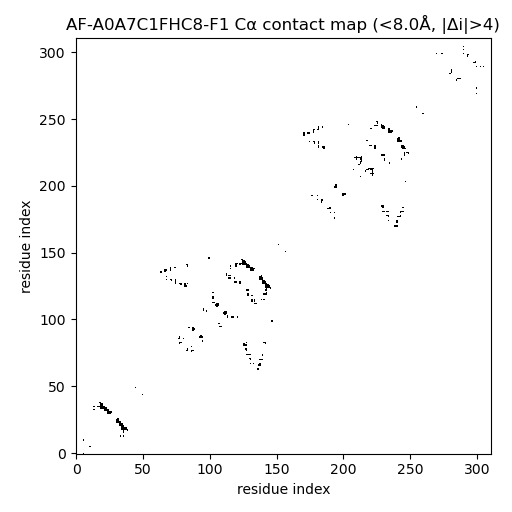 A 1 174 ? 9.080 -7.632 -23.996 1.00 92.81 174 ALA A O 1
ATOM 1364 N N . LYS A 1 175 ? 9.295 -8.854 -22.118 1.00 93.12 175 LYS A N 1
ATOM 1365 C CA . LYS A 1 175 ? 10.745 -8.664 -21.978 1.00 93.12 175 LYS A CA 1
ATOM 1366 C C . LYS A 1 175 ? 11.500 -9.181 -23.198 1.00 93.12 175 LYS A C 1
ATOM 1368 O O . LYS A 1 175 ? 12.361 -8.485 -23.736 1.00 93.12 175 LYS A O 1
ATOM 1373 N N . GLN A 1 176 ? 11.167 -10.393 -23.644 1.00 94.00 176 GLN A N 1
ATOM 1374 C CA . GLN A 1 176 ? 11.799 -11.012 -24.805 1.00 94.00 176 GLN A CA 1
ATOM 1375 C C . GLN A 1 176 ? 11.556 -10.191 -26.077 1.00 94.00 176 GLN A C 1
ATOM 1377 O O . GLN A 1 176 ? 12.511 -9.841 -26.763 1.00 94.00 176 GLN A O 1
ATOM 1382 N N . VAL A 1 177 ? 10.300 -9.841 -26.366 1.00 94.94 177 VAL A N 1
ATOM 1383 C CA . VAL A 1 177 ? 9.935 -9.065 -27.562 1.00 94.94 177 VAL A CA 1
ATOM 1384 C C . VAL A 1 177 ? 10.591 -7.686 -27.538 1.00 94.94 177 VAL A C 1
ATOM 1386 O O . VAL A 1 177 ? 11.148 -7.256 -28.543 1.00 94.94 177 VAL A O 1
ATOM 1389 N N . SER A 1 178 ? 10.611 -7.017 -26.382 1.00 94.19 178 SER A N 1
ATOM 1390 C CA . SER A 1 178 ? 11.310 -5.740 -26.228 1.00 94.19 178 SER A CA 1
ATOM 1391 C C . SER A 1 178 ? 12.805 -5.871 -26.531 1.00 94.19 178 SER A C 1
ATOM 1393 O O . SER A 1 178 ? 13.371 -5.007 -27.195 1.00 94.19 178 SER A O 1
ATOM 1395 N N . LYS A 1 179 ? 13.455 -6.952 -26.082 1.00 93.94 179 LYS A N 1
ATOM 1396 C CA . LYS A 1 179 ? 14.873 -7.216 -26.365 1.00 93.94 179 LYS A CA 1
ATOM 1397 C C . LYS A 1 179 ? 15.124 -7.502 -27.849 1.00 93.94 179 LYS A C 1
ATOM 1399 O O . LYS A 1 179 ? 16.104 -7.010 -28.398 1.00 93.94 179 LYS A O 1
ATOM 1404 N N . GLU A 1 180 ? 14.242 -8.261 -28.496 1.00 94.25 180 GLU A N 1
ATOM 1405 C CA . GLU A 1 180 ? 14.312 -8.536 -29.938 1.00 94.25 180 GLU A CA 1
ATOM 1406 C C . GLU A 1 180 ? 14.201 -7.240 -30.757 1.00 94.25 180 GLU A C 1
ATOM 1408 O O . GLU A 1 180 ? 15.027 -7.007 -31.637 1.00 94.25 180 GLU A O 1
ATOM 1413 N N . ILE A 1 181 ? 13.258 -6.354 -30.414 1.00 95.00 181 ILE A N 1
ATOM 1414 C CA . ILE A 1 181 ? 13.109 -5.038 -31.058 1.00 95.00 181 ILE A CA 1
ATOM 1415 C C . ILE A 1 181 ? 14.376 -4.188 -30.879 1.00 95.00 181 ILE A C 1
ATOM 1417 O O . ILE A 1 181 ? 14.878 -3.625 -31.850 1.00 95.00 181 ILE A O 1
ATOM 1421 N N . LEU A 1 182 ? 14.927 -4.124 -29.660 1.00 93.88 182 LEU A N 1
ATOM 1422 C CA . LEU A 1 182 ? 16.165 -3.379 -29.404 1.00 93.88 182 LEU A CA 1
ATOM 1423 C C . LEU A 1 182 ? 17.343 -3.922 -30.217 1.00 93.88 182 LEU A C 1
ATOM 1425 O O . LEU A 1 182 ? 18.125 -3.137 -30.744 1.00 93.88 182 LEU A O 1
ATOM 1429 N N . ASN A 1 183 ? 17.479 -5.244 -30.330 1.00 93.88 183 ASN A N 1
ATOM 1430 C CA . ASN A 1 183 ? 18.555 -5.856 -31.108 1.00 93.88 183 ASN A CA 1
ATOM 1431 C C . ASN A 1 183 ? 18.434 -5.531 -32.601 1.00 93.88 183 ASN A C 1
ATOM 1433 O O . ASN A 1 183 ? 19.431 -5.151 -33.209 1.00 93.88 183 ASN A O 1
ATOM 1437 N N . LEU A 1 184 ? 17.224 -5.586 -33.170 1.00 94.44 184 LEU A N 1
ATOM 1438 C CA . LEU A 1 184 ? 17.002 -5.163 -34.556 1.00 94.44 184 LEU A CA 1
ATOM 1439 C C . LEU A 1 184 ? 17.424 -3.707 -34.766 1.00 94.44 184 LEU A C 1
ATOM 1441 O O . LEU A 1 184 ? 18.169 -3.419 -35.698 1.00 94.44 184 LEU A O 1
ATOM 1445 N N . TRP A 1 185 ? 17.033 -2.799 -33.870 1.00 93.88 185 TRP A N 1
ATOM 1446 C CA . TRP A 1 185 ? 17.426 -1.393 -33.980 1.00 93.88 185 TRP A CA 1
ATOM 1447 C C . TRP A 1 185 ? 18.928 -1.159 -33.789 1.00 93.88 185 TRP A C 1
ATOM 1449 O O . TRP A 1 185 ? 19.484 -0.299 -34.468 1.00 93.88 185 TRP A O 1
ATOM 1459 N N . LYS A 1 186 ? 19.603 -1.927 -32.923 1.00 90.94 186 LYS A N 1
ATOM 1460 C CA . LYS A 1 186 ? 21.073 -1.888 -32.782 1.00 90.94 186 LYS A CA 1
ATOM 1461 C C . LYS A 1 186 ? 21.787 -2.320 -34.061 1.00 90.94 186 LYS A C 1
ATOM 1463 O O . LYS A 1 186 ? 22.828 -1.769 -34.390 1.00 90.94 186 LYS A O 1
ATOM 1468 N N . GLU A 1 187 ? 21.216 -3.277 -34.785 1.00 92.19 187 GLU A N 1
ATOM 1469 C CA . GLU A 1 187 ? 21.714 -3.747 -36.083 1.00 92.19 187 GLU A CA 1
ATOM 1470 C C . GLU A 1 187 ? 21.280 -2.848 -37.258 1.00 92.19 187 GLU A C 1
ATOM 1472 O O . GLU A 1 187 ? 21.591 -3.153 -38.408 1.00 92.19 187 GLU A O 1
ATOM 1477 N N . GLY A 1 188 ? 20.540 -1.762 -37.000 1.00 89.88 188 GLY A N 1
ATOM 1478 C CA . GLY A 1 188 ? 19.998 -0.880 -38.039 1.00 89.88 188 GLY A CA 1
ATOM 1479 C C . GLY A 1 188 ? 18.867 -1.504 -38.868 1.00 89.88 188 GLY A C 1
ATOM 1480 O O . GLY A 1 188 ? 18.546 -1.004 -39.944 1.00 89.88 188 GLY A O 1
ATOM 1481 N N . LYS A 1 189 ? 18.264 -2.598 -38.391 1.00 93.38 189 LYS A N 1
ATOM 1482 C CA . LYS A 1 189 ? 17.175 -3.321 -39.057 1.00 93.38 189 LYS A CA 1
ATOM 1483 C C . LYS A 1 189 ? 15.805 -2.773 -38.662 1.00 93.38 189 LYS A C 1
ATOM 1485 O O . LYS A 1 189 ? 15.600 -2.250 -37.565 1.00 93.38 189 LYS A O 1
ATOM 1490 N N . ASP A 1 190 ? 14.845 -2.947 -39.565 1.00 90.94 190 ASP A N 1
ATOM 1491 C CA . ASP A 1 190 ? 13.445 -2.612 -39.322 1.00 90.94 190 ASP A CA 1
ATOM 1492 C C . ASP A 1 190 ? 12.784 -3.597 -38.338 1.00 90.94 190 ASP A C 1
ATOM 1494 O O . ASP A 1 190 ? 13.014 -4.805 -38.392 1.00 90.94 190 ASP A O 1
ATOM 1498 N N . ALA A 1 191 ? 11.937 -3.074 -37.446 1.00 92.56 191 ALA A N 1
ATOM 1499 C CA . ALA A 1 191 ? 11.195 -3.858 -36.453 1.00 92.56 191 ALA A CA 1
ATOM 1500 C C . ALA A 1 191 ? 9.689 -3.959 -36.763 1.00 92.56 191 ALA A C 1
ATOM 1502 O O . ALA A 1 191 ? 8.939 -4.535 -35.970 1.00 92.56 191 ALA A O 1
ATOM 1503 N N . SER A 1 192 ? 9.224 -3.431 -37.902 1.00 91.75 192 SER A N 1
ATOM 1504 C CA . SER A 1 192 ? 7.795 -3.304 -38.226 1.00 91.75 192 SER A CA 1
ATOM 1505 C C . SER A 1 192 ? 7.078 -4.654 -38.271 1.00 91.75 192 SER A C 1
ATOM 1507 O O . SER A 1 192 ? 5.923 -4.757 -37.862 1.00 91.75 192 SER A O 1
ATOM 1509 N N . GLN A 1 193 ? 7.766 -5.727 -38.674 1.00 91.38 193 GLN A N 1
ATOM 1510 C CA . GLN A 1 193 ? 7.207 -7.084 -38.646 1.00 91.38 193 GLN A CA 1
ATOM 1511 C C . GLN A 1 193 ? 6.873 -7.561 -37.223 1.00 91.38 193 GLN A C 1
ATOM 1513 O O . GLN A 1 193 ? 5.800 -8.124 -37.001 1.00 91.38 193 GLN A O 1
ATOM 1518 N N . LEU A 1 194 ? 7.760 -7.320 -36.249 1.00 92.31 194 LEU A N 1
ATOM 1519 C CA . LEU A 1 194 ? 7.511 -7.664 -34.844 1.00 92.31 194 LEU A CA 1
ATOM 1520 C C . LEU A 1 194 ? 6.419 -6.777 -34.247 1.00 92.31 194 LEU A C 1
ATOM 1522 O O . LEU A 1 194 ? 5.556 -7.285 -33.530 1.00 92.31 194 LEU A O 1
ATOM 1526 N N . LEU A 1 195 ? 6.425 -5.482 -34.576 1.00 92.69 195 LEU A N 1
ATOM 1527 C CA . LEU A 1 195 ? 5.389 -4.555 -34.127 1.00 92.69 195 LEU A CA 1
ATOM 1528 C C . LEU A 1 195 ? 4.004 -5.009 -34.610 1.00 92.69 195 LEU A C 1
ATOM 1530 O O . LEU A 1 195 ? 3.100 -5.166 -33.794 1.00 92.69 195 LEU A O 1
ATOM 1534 N N . ASN A 1 196 ? 3.864 -5.348 -35.894 1.00 93.88 196 ASN A N 1
ATOM 1535 C CA . ASN A 1 196 ? 2.606 -5.836 -36.465 1.00 93.88 196 ASN A CA 1
ATOM 1536 C C . ASN A 1 196 ? 2.176 -7.185 -35.874 1.00 93.88 196 ASN A C 1
ATOM 1538 O O . ASN A 1 196 ? 1.011 -7.356 -35.522 1.00 93.88 196 ASN A O 1
ATOM 1542 N N . LYS A 1 197 ? 3.112 -8.130 -35.707 1.00 93.38 197 LYS A N 1
ATOM 1543 C CA . LYS A 1 197 ? 2.832 -9.463 -35.146 1.00 93.38 197 LYS A CA 1
ATOM 1544 C C . LYS A 1 197 ? 2.214 -9.400 -33.748 1.00 93.38 197 LYS A C 1
ATOM 1546 O O . LYS A 1 197 ? 1.354 -10.216 -33.430 1.00 93.38 197 LYS A O 1
ATOM 1551 N N . TYR A 1 198 ? 2.672 -8.466 -32.916 1.00 92.62 198 TYR A N 1
ATOM 1552 C CA . TYR A 1 198 ? 2.206 -8.314 -31.535 1.00 92.62 198 TYR A CA 1
ATOM 1553 C C . TYR A 1 198 ? 1.250 -7.125 -31.341 1.00 92.62 198 TYR A C 1
ATOM 1555 O O . TYR A 1 198 ? 0.891 -6.822 -30.206 1.00 92.62 198 TYR A O 1
ATOM 1563 N N . GLY A 1 199 ? 0.830 -6.455 -32.422 1.00 92.56 199 GLY A N 1
ATOM 1564 C CA . GLY A 1 199 ? -0.064 -5.293 -32.364 1.00 92.56 199 GLY A CA 1
ATOM 1565 C C . GLY A 1 199 ? 0.514 -4.100 -31.592 1.00 92.56 199 GLY A C 1
ATOM 1566 O O . GLY A 1 199 ? -0.234 -3.340 -30.978 1.00 92.56 199 GLY A O 1
ATOM 1567 N N . LEU A 1 200 ? 1.840 -3.955 -31.574 1.00 92.88 200 LEU A N 1
ATOM 1568 C CA . LEU A 1 200 ? 2.542 -2.899 -30.852 1.00 92.88 200 LEU A CA 1
ATOM 1569 C C . LEU A 1 200 ? 2.537 -1.604 -31.664 1.00 92.88 200 LEU A C 1
ATOM 1571 O O . LEU A 1 200 ? 2.761 -1.608 -32.873 1.00 92.88 200 LEU A O 1
ATOM 1575 N N . LYS A 1 201 ? 2.333 -0.481 -30.976 1.00 89.19 201 LYS A N 1
ATOM 1576 C CA . LYS A 1 201 ? 2.407 0.858 -31.564 1.00 89.19 201 LYS A CA 1
ATOM 1577 C C . LYS A 1 201 ? 3.736 1.506 -31.204 1.00 89.19 201 LYS A C 1
ATOM 1579 O O . LYS A 1 201 ? 4.180 1.419 -30.063 1.00 89.19 201 LYS A O 1
ATOM 1584 N N . MET A 1 202 ? 4.352 2.160 -32.182 1.00 90.50 202 MET A N 1
ATOM 1585 C CA . MET A 1 202 ? 5.509 3.019 -31.957 1.00 90.50 202 MET A CA 1
ATOM 1586 C C . MET A 1 202 ? 5.017 4.458 -31.808 1.00 90.50 202 MET A C 1
ATOM 1588 O O . MET A 1 202 ? 4.343 4.971 -32.698 1.00 90.50 202 MET A O 1
ATOM 1592 N N . GLU A 1 203 ? 5.367 5.098 -30.698 1.00 91.44 203 GLU A N 1
ATOM 1593 C CA . GLU A 1 203 ? 5.047 6.499 -30.427 1.00 91.44 203 GLU A CA 1
ATOM 1594 C C . GLU A 1 203 ? 6.335 7.303 -30.255 1.00 91.44 203 GLU A C 1
ATOM 1596 O O . GLU A 1 203 ? 7.312 6.829 -29.670 1.00 91.44 203 GLU A O 1
ATOM 1601 N N . THR A 1 204 ? 6.334 8.530 -30.772 1.00 91.38 204 THR A N 1
ATOM 1602 C CA . THR A 1 204 ? 7.445 9.469 -30.612 1.00 91.38 204 THR A CA 1
ATOM 1603 C C . THR A 1 204 ? 7.109 10.435 -29.487 1.00 91.38 204 THR A C 1
ATOM 1605 O O . THR A 1 204 ? 6.092 11.125 -29.529 1.00 91.38 204 THR A O 1
ATOM 1608 N N . LEU A 1 205 ? 7.970 10.480 -28.473 1.00 89.12 205 LEU A N 1
ATOM 1609 C CA . LEU A 1 205 ? 7.829 11.424 -27.369 1.00 89.12 205 LEU A CA 1
ATOM 1610 C C . LEU A 1 205 ? 8.143 12.853 -27.828 1.00 89.12 205 LEU A C 1
ATOM 1612 O O . LEU A 1 205 ? 8.885 13.065 -28.790 1.00 89.12 205 LEU A O 1
ATOM 1616 N N . ARG A 1 206 ? 7.613 13.839 -27.094 1.00 90.06 206 ARG A N 1
ATOM 1617 C CA . ARG A 1 206 ? 8.028 15.242 -27.239 1.00 90.06 206 ARG A CA 1
ATOM 1618 C C . ARG A 1 206 ? 9.545 15.387 -27.021 1.00 90.06 206 ARG A C 1
ATOM 1620 O O . ARG A 1 206 ? 10.114 14.566 -26.293 1.00 90.06 206 ARG A O 1
ATOM 1627 N N . PRO A 1 207 ? 10.187 16.438 -27.564 1.00 88.62 207 PRO A N 1
ATOM 1628 C CA . PRO A 1 207 ? 11.569 16.757 -27.225 1.00 88.62 207 PRO A CA 1
ATOM 1629 C C . PRO A 1 207 ? 11.760 16.807 -25.704 1.00 88.62 207 PRO A C 1
ATOM 1631 O O . PRO A 1 207 ? 10.988 17.452 -24.988 1.00 88.62 207 PRO A O 1
ATOM 1634 N N . ILE A 1 208 ? 12.766 16.080 -25.221 1.00 88.06 208 ILE A N 1
ATOM 1635 C CA . ILE A 1 208 ? 13.082 15.925 -23.802 1.00 88.06 208 ILE A CA 1
ATOM 1636 C C . ILE A 1 208 ? 14.582 16.129 -23.602 1.00 88.06 208 ILE A C 1
ATOM 1638 O O . ILE A 1 208 ? 15.398 15.632 -24.383 1.00 88.06 208 ILE A O 1
ATOM 1642 N N . SER A 1 209 ? 14.962 16.873 -22.562 1.00 87.44 209 SER A N 1
ATOM 1643 C CA . SER A 1 209 ? 16.379 17.055 -22.241 1.00 87.44 209 SER A CA 1
ATOM 1644 C C . SER A 1 209 ? 16.985 15.753 -21.706 1.00 87.44 209 SER A C 1
ATOM 1646 O O . SER A 1 209 ? 16.298 14.940 -21.087 1.00 87.44 209 SER A O 1
ATOM 1648 N N . ARG A 1 210 ? 18.300 15.558 -21.881 1.00 83.81 210 ARG A N 1
ATOM 1649 C CA . ARG A 1 210 ? 19.006 14.382 -21.329 1.00 83.81 210 ARG A CA 1
ATOM 1650 C C . ARG A 1 210 ? 18.834 14.258 -19.814 1.00 83.81 210 ARG A C 1
ATOM 1652 O O . ARG A 1 210 ? 18.683 13.154 -19.299 1.00 83.81 210 ARG A O 1
ATOM 1659 N N . PHE A 1 211 ? 18.830 15.393 -19.116 1.00 82.12 211 PHE A N 1
ATOM 1660 C CA . PHE A 1 211 ? 18.637 15.453 -17.670 1.00 82.12 211 PHE A CA 1
ATOM 1661 C C . PHE A 1 211 ? 17.215 15.043 -17.264 1.00 82.12 211 PHE A C 1
ATOM 1663 O O . PHE A 1 211 ? 17.044 14.178 -16.410 1.00 82.12 211 PHE A O 1
ATOM 1670 N N . GLU A 1 212 ? 16.196 15.601 -17.921 1.00 84.31 212 GLU A N 1
ATOM 1671 C CA . GLU A 1 212 ? 14.797 15.244 -17.664 1.00 84.31 212 GLU A CA 1
ATOM 1672 C C . GLU A 1 212 ? 14.529 13.768 -17.984 1.00 84.31 212 GLU A C 1
ATOM 1674 O O . GLU A 1 212 ? 13.881 13.083 -17.197 1.00 84.31 212 GLU A O 1
ATOM 1679 N N . ALA A 1 213 ? 15.075 13.243 -19.085 1.00 86.38 213 ALA A N 1
ATOM 1680 C CA . ALA A 1 213 ? 14.948 11.833 -19.446 1.00 86.38 213 ALA A CA 1
ATOM 1681 C C . ALA A 1 213 ? 15.584 10.903 -18.398 1.00 86.38 213 ALA A C 1
ATOM 1683 O O . ALA A 1 213 ? 14.987 9.884 -18.044 1.00 86.38 213 ALA A O 1
ATOM 1684 N N . ALA A 1 214 ? 16.750 11.280 -17.859 1.00 84.88 214 ALA A N 1
ATOM 1685 C CA . ALA A 1 214 ? 17.426 10.531 -16.801 1.00 84.88 214 ALA A CA 1
ATOM 1686 C C . ALA A 1 214 ? 16.609 10.458 -15.500 1.00 84.88 214 ALA A C 1
ATOM 1688 O O . ALA A 1 214 ? 16.643 9.435 -14.817 1.00 84.88 214 ALA A O 1
ATOM 1689 N N . LEU A 1 215 ? 15.880 11.527 -15.166 1.00 79.25 215 LEU A N 1
ATOM 1690 C CA . LEU A 1 215 ? 15.059 11.606 -13.955 1.00 79.25 215 LEU A CA 1
ATOM 1691 C C . LEU A 1 215 ? 13.673 10.970 -14.115 1.00 79.25 215 LEU A C 1
ATOM 1693 O O . LEU A 1 215 ? 13.192 10.313 -13.195 1.00 79.25 215 LEU A O 1
ATOM 1697 N N . SER A 1 216 ? 13.017 11.199 -15.253 1.00 79.31 216 SER A N 1
ATOM 1698 C CA . SER A 1 216 ? 11.609 10.836 -15.467 1.00 79.31 216 SER A CA 1
ATOM 1699 C C . SER A 1 216 ? 11.410 9.440 -16.053 1.00 79.31 216 SER A C 1
ATOM 1701 O O . SER A 1 216 ? 10.372 8.826 -15.806 1.00 79.31 216 SER A O 1
ATOM 1703 N N . LEU A 1 217 ? 12.382 8.937 -16.822 1.00 84.06 217 LEU A N 1
ATOM 1704 C CA . LEU A 1 217 ? 12.290 7.649 -17.505 1.00 84.06 217 LEU A CA 1
ATOM 1705 C C . LEU A 1 217 ? 13.345 6.677 -16.978 1.00 84.06 217 LEU A C 1
ATOM 1707 O O . LEU A 1 217 ? 13.013 5.739 -16.256 1.00 84.06 217 LEU A O 1
ATOM 1711 N N . SER A 1 218 ? 14.612 6.890 -17.342 1.00 85.38 218 SER A N 1
ATOM 1712 C CA . SER A 1 218 ? 15.741 6.102 -16.848 1.00 85.38 218 SER A CA 1
ATOM 1713 C C . SER A 1 218 ? 17.075 6.768 -17.183 1.00 85.38 218 SER A C 1
ATOM 1715 O O . SER A 1 218 ? 17.205 7.483 -18.184 1.00 85.38 218 SER A O 1
ATOM 1717 N N . LYS A 1 219 ? 18.102 6.473 -16.379 1.00 86.00 219 LYS A N 1
ATOM 1718 C CA . LYS A 1 219 ? 19.470 6.966 -16.585 1.00 86.00 219 LYS A CA 1
ATOM 1719 C C . LYS A 1 219 ? 20.009 6.596 -17.971 1.00 86.00 219 LYS A C 1
ATOM 1721 O O . LYS A 1 219 ? 20.665 7.412 -18.607 1.00 86.00 219 LYS A O 1
ATOM 1726 N N . GLU A 1 220 ? 19.720 5.389 -18.442 1.00 86.62 220 GLU A N 1
ATOM 1727 C CA . GLU A 1 220 ? 20.173 4.847 -19.726 1.00 86.62 220 GLU A CA 1
ATOM 1728 C C . GLU A 1 220 ? 19.632 5.656 -20.907 1.00 86.62 220 GLU A C 1
ATOM 1730 O O . GLU A 1 220 ? 20.369 5.896 -21.862 1.00 86.62 220 GLU A O 1
ATOM 1735 N N . ILE A 1 221 ? 18.384 6.136 -20.834 1.00 89.12 221 ILE A N 1
ATOM 1736 C CA . ILE A 1 221 ? 17.806 6.987 -21.885 1.00 89.12 221 ILE A CA 1
ATOM 1737 C C . ILE A 1 221 ? 18.531 8.335 -21.952 1.00 89.12 221 ILE A C 1
ATOM 1739 O O . ILE A 1 221 ? 18.828 8.824 -23.042 1.00 89.12 221 ILE A O 1
ATOM 1743 N N . GLY A 1 222 ? 18.863 8.925 -20.800 1.00 86.81 222 GLY A N 1
ATOM 1744 C CA . GLY A 1 222 ? 19.610 10.187 -20.741 1.00 86.81 222 GLY A CA 1
ATOM 1745 C C . GLY A 1 222 ? 21.020 10.110 -21.347 1.00 86.81 222 GLY A C 1
ATOM 1746 O O . GLY A 1 222 ? 21.591 11.141 -21.699 1.00 86.81 222 GLY A O 1
ATOM 1747 N N . LEU A 1 223 ? 21.568 8.900 -21.500 1.00 87.88 223 LEU A N 1
ATOM 1748 C CA . LEU A 1 223 ? 22.898 8.635 -22.057 1.00 87.88 223 LEU A CA 1
ATOM 1749 C C . LEU A 1 223 ? 22.884 8.283 -23.555 1.00 87.88 223 LEU A C 1
ATOM 1751 O O . LEU A 1 223 ? 23.947 8.026 -24.123 1.00 87.88 223 LEU A O 1
ATOM 1755 N N . LEU A 1 224 ? 21.718 8.270 -24.212 1.00 89.94 224 LEU A N 1
ATOM 1756 C CA . LEU A 1 224 ? 21.636 7.987 -25.645 1.00 89.94 224 LEU A CA 1
ATOM 1757 C C . LEU A 1 224 ? 22.307 9.089 -26.477 1.00 89.94 224 LEU A C 1
ATOM 1759 O O . LEU A 1 224 ? 22.169 10.293 -26.225 1.00 89.94 224 LEU A O 1
ATOM 1763 N N . MET A 1 225 ? 23.021 8.659 -27.514 1.00 87.19 225 MET A N 1
ATOM 1764 C CA . MET A 1 225 ? 23.727 9.523 -28.463 1.00 87.19 225 MET A CA 1
ATOM 1765 C C . MET A 1 225 ? 23.489 9.034 -29.894 1.00 87.19 225 MET A C 1
ATOM 1767 O O . MET A 1 225 ? 23.154 7.868 -30.069 1.00 87.19 225 MET A O 1
ATOM 1771 N N . PRO A 1 226 ? 23.700 9.851 -30.942 1.00 88.12 226 PRO A N 1
ATOM 1772 C CA . PRO A 1 226 ? 23.605 9.369 -32.324 1.00 88.12 226 PRO A CA 1
ATOM 1773 C C . PRO A 1 226 ? 24.518 8.166 -32.613 1.00 88.12 226 PRO A C 1
ATOM 1775 O O . PRO A 1 226 ? 24.147 7.286 -33.380 1.00 88.12 226 PRO A O 1
ATOM 1778 N N . SER A 1 227 ? 25.676 8.092 -31.946 1.00 86.25 227 SER A N 1
ATOM 1779 C CA . SER A 1 227 ? 26.601 6.952 -32.008 1.00 86.25 227 SER A CA 1
ATOM 1780 C C . SER A 1 227 ? 26.146 5.725 -31.206 1.00 86.25 227 SER A C 1
ATOM 1782 O O . SER A 1 227 ? 26.625 4.626 -31.461 1.00 86.25 227 SER A O 1
ATOM 1784 N N . ASN A 1 228 ? 25.227 5.893 -30.252 1.00 88.88 228 ASN A N 1
ATOM 1785 C CA . ASN A 1 228 ? 24.609 4.813 -29.484 1.00 88.88 228 ASN A CA 1
ATOM 1786 C C . ASN A 1 228 ? 23.110 5.112 -29.278 1.00 88.88 228 ASN A C 1
ATOM 1788 O O . ASN A 1 228 ? 22.703 5.552 -28.194 1.00 88.88 228 ASN A O 1
ATOM 1792 N N . PRO A 1 229 ? 22.291 4.961 -30.336 1.00 91.00 229 PRO A N 1
ATOM 1793 C CA . PRO A 1 229 ? 20.919 5.458 -30.340 1.00 91.00 229 PRO A CA 1
ATOM 1794 C C . PRO A 1 229 ? 19.941 4.523 -29.620 1.00 91.00 229 PRO A C 1
ATOM 1796 O O . PRO A 1 229 ? 18.767 4.855 -29.493 1.00 91.00 229 PRO A O 1
ATOM 1799 N N . VAL A 1 230 ? 20.380 3.355 -29.152 1.00 92.88 230 VAL A N 1
ATOM 1800 C CA . VAL A 1 230 ? 19.522 2.332 -28.543 1.00 92.88 230 VAL A CA 1
ATOM 1801 C C . VAL A 1 230 ? 20.146 1.895 -27.213 1.00 92.88 230 VAL A C 1
ATOM 1803 O O . VAL A 1 230 ? 21.344 1.615 -27.178 1.00 92.88 230 VAL A O 1
ATOM 1806 N N . PRO A 1 231 ? 19.380 1.809 -26.112 1.00 89.81 231 PRO A N 1
ATOM 1807 C CA . PRO A 1 231 ? 19.906 1.362 -24.830 1.00 89.81 231 PRO A CA 1
ATOM 1808 C C . PRO A 1 231 ? 20.351 -0.106 -24.885 1.00 89.81 231 PRO A C 1
ATOM 1810 O O . PRO A 1 231 ? 19.902 -0.908 -25.713 1.00 89.81 231 PRO A O 1
ATOM 1813 N N . SER A 1 232 ? 21.249 -0.481 -23.975 1.00 84.31 232 SER A N 1
ATOM 1814 C CA . SER A 1 232 ? 21.759 -1.851 -23.868 1.00 84.31 232 SER A CA 1
ATOM 1815 C C . SER A 1 232 ? 20.663 -2.849 -23.481 1.00 84.31 232 SER A C 1
ATOM 1817 O O . SER A 1 232 ? 20.645 -3.952 -24.034 1.00 84.31 232 SER A O 1
ATOM 1819 N N . GLU A 1 233 ? 19.726 -2.449 -22.620 1.00 86.62 233 GLU A N 1
ATOM 1820 C CA . GLU A 1 233 ? 18.652 -3.293 -22.089 1.00 86.62 233 GLU A CA 1
ATOM 1821 C C . GLU A 1 233 ? 17.253 -2.690 -22.288 1.00 86.62 233 GLU A C 1
ATOM 1823 O O . GLU A 1 233 ? 17.089 -1.491 -22.513 1.00 86.62 233 GLU A O 1
ATOM 1828 N N . ALA A 1 234 ? 16.238 -3.557 -22.214 1.00 87.00 234 ALA A N 1
ATOM 1829 C CA . ALA A 1 234 ? 14.833 -3.163 -22.222 1.00 87.00 234 ALA A CA 1
ATOM 1830 C C . ALA A 1 234 ? 14.448 -2.499 -20.901 1.00 87.00 234 ALA A C 1
ATOM 1832 O O . ALA A 1 234 ? 14.855 -2.951 -19.832 1.00 87.00 234 ALA A O 1
ATOM 1833 N N . LEU A 1 235 ? 13.619 -1.464 -20.980 1.00 87.25 235 LEU A N 1
ATOM 1834 C CA . LEU A 1 235 ? 13.220 -0.693 -19.812 1.00 87.25 235 LEU A CA 1
ATOM 1835 C C . LEU A 1 235 ? 12.011 -1.334 -19.152 1.00 87.25 235 LEU A C 1
ATOM 1837 O O . LEU A 1 235 ? 10.976 -1.509 -19.793 1.00 87.25 235 LEU A O 1
ATOM 1841 N N . GLU A 1 236 ? 12.139 -1.663 -17.872 1.00 86.56 236 GLU A N 1
ATOM 1842 C CA . GLU A 1 236 ? 11.029 -2.158 -17.067 1.00 86.56 236 GLU A CA 1
ATOM 1843 C C . GLU A 1 236 ? 10.240 -0.982 -16.486 1.00 86.56 236 GLU A C 1
ATOM 1845 O O . GLU A 1 236 ? 10.774 -0.150 -15.753 1.00 86.56 236 GLU A O 1
ATOM 1850 N N . LEU A 1 237 ? 8.950 -0.921 -16.805 1.00 78.56 237 LEU A N 1
ATOM 1851 C CA . LEU A 1 237 ? 8.008 0.027 -16.220 1.00 78.56 237 LEU A CA 1
ATOM 1852 C C . LEU A 1 237 ? 6.970 -0.718 -15.381 1.00 78.56 237 LEU A C 1
ATOM 1854 O O . LEU A 1 237 ? 6.808 -1.935 -15.488 1.00 78.56 237 LEU A O 1
ATOM 1858 N N . ARG A 1 238 ? 6.212 0.015 -14.553 1.00 71.75 238 ARG A N 1
ATOM 1859 C CA . ARG A 1 238 ? 5.103 -0.572 -13.784 1.00 71.75 238 ARG A CA 1
ATOM 1860 C C . ARG A 1 238 ? 4.101 -1.241 -14.730 1.00 71.75 238 ARG A C 1
ATOM 1862 O O . ARG A 1 238 ? 3.276 -0.565 -15.334 1.00 71.75 238 ARG A O 1
ATOM 1869 N N . GLY A 1 239 ? 4.164 -2.568 -14.804 1.00 72.88 239 GLY A N 1
ATOM 1870 C CA . GLY A 1 239 ? 3.247 -3.392 -15.589 1.00 72.88 239 GLY A CA 1
ATOM 1871 C C . GLY A 1 239 ? 3.752 -3.834 -16.967 1.00 72.88 239 GLY A C 1
ATOM 1872 O O . GLY A 1 239 ? 2.961 -4.430 -17.693 1.00 72.88 239 GLY A O 1
ATOM 1873 N N . GLY A 1 240 ? 5.019 -3.604 -17.344 1.00 85.44 240 GLY A N 1
ATOM 1874 C CA . GLY A 1 240 ? 5.527 -4.088 -18.635 1.00 85.44 240 GLY A CA 1
ATOM 1875 C C . GLY A 1 240 ? 6.960 -3.682 -18.985 1.00 85.44 240 GLY A C 1
ATOM 1876 O O . GLY A 1 240 ? 7.710 -3.196 -18.143 1.00 85.44 240 GLY A O 1
ATOM 1877 N N . TYR A 1 241 ? 7.318 -3.879 -20.256 1.00 90.88 241 TYR A N 1
ATOM 1878 C CA . TYR A 1 241 ? 8.624 -3.536 -20.825 1.00 90.88 241 TYR A CA 1
ATOM 1879 C C . TYR A 1 241 ? 8.470 -2.606 -22.033 1.00 90.88 241 TYR A C 1
ATOM 1881 O O . TYR A 1 241 ? 7.538 -2.775 -22.820 1.00 90.88 241 TYR A O 1
ATOM 1889 N N . LEU A 1 242 ? 9.399 -1.661 -22.196 1.00 89.69 242 LEU A N 1
ATOM 1890 C CA . LEU A 1 242 ? 9.487 -0.778 -23.360 1.00 89.69 242 LEU A CA 1
ATOM 1891 C C . LEU A 1 242 ? 10.830 -0.920 -24.084 1.00 89.69 242 LEU A C 1
ATOM 1893 O O . LEU A 1 242 ? 11.899 -0.924 -23.465 1.00 89.69 242 LEU A O 1
ATOM 1897 N N . ALA A 1 243 ? 10.757 -0.934 -25.416 1.00 92.44 243 ALA A N 1
ATOM 1898 C CA . ALA A 1 243 ? 11.893 -0.721 -26.299 1.00 92.44 243 ALA A CA 1
ATOM 1899 C C . ALA A 1 243 ? 11.917 0.755 -26.714 1.00 92.44 243 ALA A C 1
ATOM 1901 O O . ALA A 1 243 ? 10.937 1.264 -27.256 1.00 92.44 243 ALA A O 1
ATOM 1902 N N . VAL A 1 244 ? 13.036 1.437 -26.476 1.00 92.50 244 VAL A N 1
ATOM 1903 C CA . VAL A 1 244 ? 13.210 2.861 -26.790 1.00 92.50 244 VAL A CA 1
ATOM 1904 C C . VAL A 1 244 ? 14.387 3.024 -27.742 1.00 92.50 244 VAL A C 1
ATOM 1906 O O . VAL A 1 244 ? 15.381 2.314 -27.628 1.00 92.50 244 VAL A O 1
ATOM 1909 N N . ARG A 1 245 ? 14.281 3.969 -28.676 1.00 92.88 245 ARG A N 1
ATOM 1910 C CA . ARG A 1 245 ? 15.394 4.408 -29.520 1.00 92.88 245 ARG A CA 1
ATOM 1911 C C . ARG A 1 245 ? 15.403 5.924 -29.640 1.00 92.88 245 ARG A C 1
ATOM 1913 O O . ARG A 1 245 ? 14.351 6.563 -29.631 1.00 92.88 245 ARG A O 1
ATOM 1920 N N . LEU A 1 246 ? 16.590 6.486 -29.797 1.00 92.81 246 LEU A N 1
ATOM 1921 C CA . LEU A 1 246 ? 16.807 7.883 -30.116 1.00 92.81 246 LEU A CA 1
ATOM 1922 C C . LEU A 1 246 ? 16.321 8.144 -31.544 1.00 92.81 246 LEU A C 1
ATOM 1924 O O . LEU A 1 246 ? 16.833 7.567 -32.501 1.00 92.81 246 LEU A O 1
ATOM 1928 N N . SER A 1 247 ? 15.310 9.002 -31.676 1.00 91.38 247 SER A N 1
ATOM 1929 C CA . SER A 1 247 ? 14.763 9.372 -32.984 1.00 91.38 247 SER A CA 1
ATOM 1930 C C . SER A 1 247 ? 15.582 10.475 -33.648 1.00 91.38 247 SER A C 1
ATOM 1932 O O . SER A 1 247 ? 15.910 10.380 -34.825 1.00 91.38 247 SER A O 1
ATOM 1934 N N . LYS A 1 248 ? 15.877 11.542 -32.903 1.00 89.25 248 LYS A N 1
ATOM 1935 C CA . LYS A 1 248 ? 16.590 12.728 -33.378 1.00 89.25 248 LYS A CA 1
ATOM 1936 C C . LYS A 1 248 ? 17.216 13.437 -32.180 1.00 89.25 248 LYS A C 1
ATOM 1938 O O . LYS A 1 248 ? 16.670 13.376 -31.080 1.00 89.25 248 LYS A O 1
ATOM 1943 N N . VAL A 1 249 ? 18.346 14.099 -32.405 1.00 88.06 249 VAL A N 1
ATOM 1944 C CA . VAL A 1 249 ? 18.915 15.071 -31.465 1.00 88.06 249 VAL A CA 1
ATOM 1945 C C . VAL A 1 249 ? 18.695 16.456 -32.047 1.00 88.06 249 VAL A C 1
ATOM 1947 O O . VAL A 1 249 ? 18.988 16.685 -33.219 1.00 88.06 249 VAL A O 1
ATOM 1950 N N . GLU A 1 250 ? 18.164 17.355 -31.232 1.00 85.12 250 GLU A N 1
ATOM 1951 C CA . GLU A 1 250 ? 18.053 18.773 -31.557 1.00 85.12 250 GLU A CA 1
ATOM 1952 C C . GLU A 1 250 ? 19.089 19.508 -30.714 1.00 85.12 250 GLU A C 1
ATOM 1954 O O . GLU A 1 250 ? 19.165 19.310 -29.498 1.00 85.12 250 GLU A O 1
ATOM 1959 N N . GLU A 1 251 ? 19.950 20.281 -31.372 1.00 71.88 251 GLU A N 1
ATOM 1960 C CA . GLU A 1 251 ? 20.862 21.170 -30.665 1.00 71.88 251 GLU A CA 1
ATOM 1961 C C . GLU A 1 251 ? 20.044 22.320 -30.091 1.00 71.88 251 GLU A C 1
ATOM 1963 O O . GLU A 1 251 ? 19.251 22.945 -30.793 1.00 71.88 251 GLU A O 1
ATOM 1968 N N . ALA A 1 252 ? 20.211 22.576 -28.796 1.00 63.72 252 ALA A N 1
ATOM 1969 C CA . ALA A 1 252 ? 19.665 23.785 -28.209 1.00 63.72 252 ALA A CA 1
ATOM 1970 C C . ALA A 1 252 ? 20.367 24.982 -28.863 1.00 63.72 252 ALA A C 1
ATOM 1972 O O . ALA A 1 252 ? 21.600 25.042 -28.861 1.00 63.72 252 ALA A O 1
ATOM 1973 N N . GLU A 1 253 ? 19.596 25.922 -29.413 1.00 57.06 253 GLU A N 1
ATOM 1974 C CA . GLU A 1 253 ? 20.104 27.228 -29.831 1.00 57.06 253 GLU A CA 1
ATOM 1975 C C . GLU A 1 253 ? 20.689 27.931 -28.603 1.00 57.06 253 GLU A C 1
ATOM 1977 O O . GLU A 1 253 ? 19.971 28.523 -27.808 1.00 57.06 253 GLU A O 1
ATOM 1982 N N . GLN A 1 254 ? 22.008 27.800 -28.443 1.00 56.91 254 GLN A N 1
ATOM 1983 C CA . GLN A 1 254 ? 22.792 28.223 -27.285 1.00 56.91 254 GLN A CA 1
ATOM 1984 C C . GLN A 1 254 ? 22.357 27.583 -25.955 1.00 56.91 254 GLN A C 1
ATOM 1986 O O . GLN A 1 254 ? 21.198 27.547 -25.551 1.00 56.91 254 GLN A O 1
ATOM 1991 N N . LEU A 1 255 ? 23.340 27.085 -25.205 1.00 52.06 255 LEU A N 1
ATOM 1992 C CA . LEU A 1 255 ? 23.105 26.632 -23.842 1.00 52.06 255 LEU A CA 1
ATOM 1993 C C . LEU A 1 255 ? 22.738 27.866 -23.006 1.00 52.06 255 LEU A C 1
ATOM 1995 O O . LEU A 1 255 ? 23.621 28.624 -22.602 1.00 52.06 255 LEU A O 1
ATOM 1999 N N . ASN A 1 256 ? 21.445 28.091 -22.763 1.00 61.12 256 ASN A N 1
ATOM 2000 C CA . ASN A 1 256 ? 21.009 29.136 -21.850 1.00 61.12 256 ASN A CA 1
ATOM 2001 C C . ASN A 1 256 ? 21.382 28.701 -20.425 1.00 61.12 256 ASN A C 1
ATOM 2003 O O . ASN A 1 256 ? 20.599 28.095 -19.695 1.00 61.12 256 ASN A O 1
ATOM 2007 N N . LEU A 1 257 ? 22.634 28.974 -20.041 1.00 58.75 257 LEU A N 1
ATOM 2008 C CA . LEU A 1 257 ? 23.208 28.640 -18.735 1.00 58.75 257 LEU A CA 1
ATOM 2009 C C . LEU A 1 257 ? 22.350 29.171 -17.586 1.00 58.75 257 LEU A C 1
ATOM 2011 O O . LEU A 1 257 ? 22.367 28.601 -16.497 1.00 58.75 257 LEU A O 1
ATOM 2015 N N . LYS A 1 258 ? 21.585 30.238 -17.835 1.00 68.88 258 LYS A N 1
ATOM 2016 C CA . LYS A 1 258 ? 20.632 30.788 -16.883 1.00 68.88 258 LYS A CA 1
ATOM 2017 C C . LYS A 1 258 ? 19.466 29.828 -16.650 1.00 68.88 258 LYS A C 1
ATOM 2019 O O . LYS A 1 258 ? 19.241 29.456 -15.507 1.00 68.88 258 LYS A O 1
ATOM 2024 N N . GLU A 1 259 ? 18.810 29.345 -17.702 1.00 62.41 259 GLU A N 1
ATOM 2025 C CA . GLU A 1 259 ? 17.715 28.368 -17.589 1.00 62.41 259 GLU A CA 1
ATOM 2026 C C . GLU A 1 259 ? 18.193 27.022 -17.038 1.00 62.41 259 GLU A C 1
ATOM 2028 O O . GLU A 1 259 ? 17.538 26.436 -16.180 1.00 62.41 259 GLU A O 1
ATOM 2033 N N . ALA A 1 260 ? 19.369 26.547 -17.465 1.00 57.19 260 ALA A N 1
ATOM 2034 C CA . ALA A 1 260 ? 19.951 25.315 -16.937 1.00 57.19 260 ALA A CA 1
ATOM 2035 C C . ALA A 1 260 ? 20.256 25.432 -15.434 1.00 57.19 260 ALA A C 1
ATOM 2037 O O . ALA A 1 260 ? 19.953 24.516 -14.668 1.00 57.19 260 ALA A O 1
ATOM 2038 N N . LYS A 1 261 ? 20.814 26.569 -14.993 1.00 66.00 261 LYS A N 1
ATOM 2039 C CA . LYS A 1 261 ? 21.064 26.856 -13.575 1.00 66.00 261 LYS A CA 1
ATOM 2040 C C . LYS A 1 261 ? 19.762 27.003 -12.793 1.00 66.00 261 LYS A C 1
ATOM 2042 O O . LYS A 1 261 ? 19.655 26.441 -11.710 1.00 66.00 261 LYS A O 1
ATOM 2047 N N . GLU A 1 262 ? 18.770 27.704 -13.334 1.00 72.00 262 GLU A N 1
ATOM 2048 C CA . GLU A 1 262 ? 17.454 27.874 -12.711 1.00 72.00 262 GLU A CA 1
ATOM 2049 C C . GLU A 1 262 ? 16.721 26.533 -12.560 1.00 72.00 262 GLU A C 1
ATOM 2051 O O . GLU A 1 262 ? 16.171 26.255 -11.493 1.00 72.00 262 GLU A O 1
ATOM 2056 N N . ALA A 1 263 ? 16.780 25.659 -13.568 1.00 61.25 263 ALA A N 1
ATOM 2057 C CA . ALA A 1 263 ? 16.226 24.309 -13.505 1.00 61.25 263 ALA A CA 1
ATOM 2058 C C . ALA A 1 263 ? 16.943 23.442 -12.456 1.00 61.25 263 ALA A C 1
ATOM 2060 O O . ALA A 1 263 ? 16.283 22.773 -11.658 1.00 61.25 263 ALA A O 1
ATOM 2061 N N . LEU A 1 264 ? 18.280 23.494 -12.403 1.00 60.25 264 LEU A N 1
ATOM 2062 C CA . LEU A 1 264 ? 19.080 22.757 -11.420 1.00 60.25 264 LEU A CA 1
ATOM 2063 C C . LEU A 1 264 ? 18.820 23.258 -9.991 1.00 60.25 264 LEU A C 1
ATOM 2065 O O . LEU A 1 264 ? 18.639 22.467 -9.068 1.00 60.25 264 LEU A O 1
ATOM 2069 N N . GLU A 1 265 ? 18.758 24.578 -9.807 1.00 68.62 265 GLU A N 1
ATOM 2070 C CA . GLU A 1 265 ? 18.410 25.199 -8.532 1.00 68.62 265 GLU A CA 1
ATOM 2071 C C . GLU A 1 265 ? 16.992 24.834 -8.102 1.00 68.62 265 GLU A C 1
ATOM 2073 O O . GLU A 1 265 ? 16.779 24.526 -6.932 1.00 68.62 265 GLU A O 1
ATOM 2078 N N . SER A 1 266 ? 16.026 24.862 -9.020 1.00 69.56 266 SER A N 1
ATOM 2079 C CA . SER A 1 266 ? 14.640 24.481 -8.741 1.00 69.56 266 SER A CA 1
ATOM 2080 C C . SER A 1 266 ? 14.547 23.013 -8.320 1.00 69.56 266 SER A C 1
ATOM 2082 O O . SER A 1 266 ? 13.923 22.698 -7.306 1.00 69.56 266 SER A O 1
ATOM 2084 N N . PHE A 1 267 ? 15.260 22.127 -9.022 1.00 66.31 267 PHE A N 1
ATOM 2085 C CA . PHE A 1 267 ? 15.351 20.708 -8.689 1.00 66.31 267 PHE A CA 1
ATOM 2086 C C . PHE A 1 267 ? 15.939 20.480 -7.289 1.00 66.31 267 PHE A C 1
ATOM 2088 O O . PHE A 1 267 ? 15.312 19.830 -6.450 1.00 66.31 267 PHE A O 1
ATOM 2095 N N . PHE A 1 268 ? 17.103 21.066 -6.987 1.00 66.62 268 PHE A N 1
ATOM 2096 C CA . PHE A 1 268 ? 17.718 20.925 -5.666 1.00 66.62 268 PHE A CA 1
ATOM 2097 C C . PHE A 1 268 ? 16.882 21.574 -4.560 1.00 66.62 268 PHE A C 1
ATOM 2099 O O . PHE A 1 268 ? 16.784 21.009 -3.472 1.00 66.62 268 PHE A O 1
ATOM 2106 N N . LYS A 1 269 ? 16.226 22.715 -4.822 1.00 70.75 269 LYS A N 1
ATOM 2107 C CA . LYS A 1 269 ? 15.283 23.343 -3.880 1.00 70.75 269 LYS A CA 1
ATOM 2108 C C . LYS A 1 269 ? 14.104 22.416 -3.587 1.00 70.75 269 LYS A C 1
ATOM 2110 O O . LYS A 1 269 ? 13.761 22.246 -2.419 1.00 70.75 269 LYS A O 1
ATOM 2115 N N . ALA A 1 270 ? 13.523 21.779 -4.604 1.00 67.62 270 ALA A N 1
ATOM 2116 C CA . ALA A 1 270 ? 12.433 20.822 -4.432 1.00 67.62 270 ALA A CA 1
ATOM 2117 C C . ALA A 1 270 ? 12.882 19.579 -3.644 1.00 67.62 270 ALA A C 1
ATOM 2119 O O . ALA A 1 270 ? 12.207 19.172 -2.699 1.00 67.62 270 ALA A O 1
ATOM 2120 N N . GLN A 1 271 ? 14.052 19.020 -3.962 1.00 67.88 271 GLN A N 1
ATOM 2121 C CA . GLN A 1 271 ? 14.599 17.849 -3.274 1.00 67.88 271 GLN A CA 1
ATOM 2122 C C . GLN A 1 271 ? 14.976 18.154 -1.813 1.00 67.88 271 GLN A C 1
ATOM 2124 O O . GLN A 1 271 ? 14.694 17.361 -0.907 1.00 67.88 271 GLN A O 1
ATOM 2129 N N . LEU A 1 272 ? 15.566 19.325 -1.554 1.00 70.69 272 LEU A N 1
ATOM 2130 C CA . LEU A 1 272 ? 15.893 19.782 -0.205 1.00 70.69 272 LEU A CA 1
ATOM 2131 C C . LEU A 1 272 ? 14.619 20.034 0.606 1.00 70.69 272 LEU A C 1
ATOM 2133 O O . LEU A 1 272 ? 14.510 19.563 1.734 1.00 70.69 272 LEU A O 1
ATOM 2137 N N . LEU A 1 273 ? 13.623 20.700 0.016 1.00 71.31 273 LEU A N 1
ATOM 2138 C CA . LEU A 1 273 ? 12.323 20.900 0.648 1.00 71.31 273 LEU A CA 1
ATOM 2139 C C . LEU A 1 273 ? 11.660 19.561 0.979 1.00 71.31 273 LEU A C 1
ATOM 2141 O O . LEU A 1 273 ? 11.159 19.382 2.083 1.00 71.31 273 LEU A O 1
ATOM 2145 N N . GLN A 1 274 ? 11.685 18.602 0.058 1.00 69.12 274 GLN A N 1
ATOM 2146 C CA . GLN A 1 274 ? 11.061 17.302 0.268 1.00 69.12 274 GLN A CA 1
ATOM 2147 C C . GLN A 1 274 ? 11.770 16.479 1.346 1.00 69.12 274 GLN A C 1
ATOM 2149 O O . GLN A 1 274 ? 11.109 15.909 2.210 1.00 69.12 274 GLN A O 1
ATOM 2154 N N . SER A 1 275 ? 13.103 16.448 1.348 1.00 69.06 275 SER A N 1
ATOM 2155 C CA . SER A 1 275 ? 13.876 15.777 2.404 1.00 69.06 275 SER A CA 1
ATOM 2156 C C . SER A 1 275 ? 13.688 16.441 3.772 1.00 69.06 275 SER A C 1
ATOM 2158 O O . SER A 1 275 ? 13.506 15.741 4.768 1.00 69.06 275 SER A O 1
ATOM 2160 N N . PHE A 1 276 ? 13.632 17.775 3.820 1.00 71.25 276 PHE A N 1
ATOM 2161 C CA . PHE A 1 276 ? 13.309 18.530 5.028 1.00 71.25 276 PHE A CA 1
ATOM 2162 C C . PHE A 1 276 ? 11.897 18.218 5.536 1.00 71.25 276 PHE A C 1
ATOM 2164 O O . PHE A 1 276 ? 11.729 17.911 6.715 1.00 71.25 276 PHE A O 1
ATOM 2171 N N . LEU A 1 277 ? 10.888 18.238 4.658 1.00 69.88 277 LEU A N 1
ATOM 2172 C CA . LEU A 1 277 ? 9.506 17.905 5.007 1.00 69.88 277 LEU A CA 1
ATOM 2173 C C . LEU A 1 277 ? 9.386 16.464 5.501 1.00 69.88 277 LEU A C 1
ATOM 2175 O O . LEU A 1 277 ? 8.725 16.230 6.507 1.00 69.88 277 LEU A O 1
ATOM 2179 N N . ASN A 1 278 ? 10.048 15.510 4.844 1.00 69.94 278 ASN A N 1
ATOM 2180 C CA . ASN A 1 278 ? 10.060 14.111 5.268 1.00 69.94 278 ASN A CA 1
ATOM 2181 C C . ASN A 1 278 ? 10.651 13.957 6.670 1.00 69.94 278 ASN A C 1
ATOM 2183 O O . ASN A 1 278 ? 10.011 13.361 7.534 1.00 69.94 278 ASN A O 1
ATOM 2187 N N . LYS A 1 279 ? 11.811 14.570 6.921 1.00 71.75 279 LYS A N 1
ATOM 2188 C CA . LYS A 1 279 ? 12.445 14.561 8.242 1.00 71.75 279 LYS A CA 1
ATOM 2189 C C . LYS A 1 279 ? 11.557 15.212 9.305 1.00 71.75 279 LYS A C 1
ATOM 2191 O O . LYS A 1 279 ? 11.401 14.669 10.392 1.00 71.75 279 LYS A O 1
ATOM 2196 N N . LYS A 1 280 ? 10.921 16.342 8.987 1.00 69.25 280 LYS A N 1
ATOM 2197 C CA . LYS A 1 280 ? 10.009 17.033 9.908 1.00 69.25 280 LYS A CA 1
ATOM 2198 C C . LYS A 1 280 ? 8.743 16.238 10.212 1.00 69.25 280 LYS A C 1
ATOM 2200 O O . LYS A 1 280 ? 8.319 16.191 11.363 1.00 69.25 280 LYS A O 1
ATOM 2205 N N . MET A 1 281 ? 8.159 15.582 9.212 1.00 68.06 281 MET A N 1
ATOM 2206 C CA . MET A 1 281 ? 7.029 14.671 9.412 1.00 68.06 281 MET A CA 1
ATOM 2207 C C . MET A 1 281 ? 7.396 13.492 10.317 1.00 68.06 281 MET A C 1
ATOM 2209 O O . MET A 1 281 ? 6.570 13.068 11.123 1.00 68.06 281 MET A O 1
ATOM 2213 N N . GLU A 1 282 ? 8.617 12.975 10.188 1.00 69.69 282 GLU A N 1
ATOM 2214 C CA . GLU A 1 282 ? 9.126 11.859 10.985 1.00 69.69 282 GLU A CA 1
ATOM 2215 C C . GLU A 1 282 ? 9.399 12.268 12.441 1.00 69.69 282 GLU A C 1
ATOM 2217 O O . GLU A 1 282 ? 8.928 11.602 13.363 1.00 69.69 282 GLU A O 1
ATOM 2222 N N . GLU A 1 283 ? 10.068 13.406 12.654 1.00 73.88 283 GLU A N 1
ATOM 2223 C CA . GLU A 1 283 ? 10.349 13.966 13.984 1.00 73.88 283 GLU A CA 1
ATOM 2224 C C . GLU A 1 283 ? 9.068 14.351 14.740 1.00 73.88 283 GLU A C 1
ATOM 2226 O O . GLU A 1 283 ? 8.931 14.067 15.930 1.00 73.88 283 GLU A O 1
ATOM 2231 N N . GLU A 1 284 ? 8.111 14.983 14.057 1.00 74.69 284 GLU A N 1
ATOM 2232 C CA . GLU A 1 284 ? 6.915 15.548 14.695 1.00 74.69 284 GLU A CA 1
ATOM 2233 C C . GLU A 1 284 ? 5.686 14.622 14.600 1.00 74.69 284 GLU A C 1
ATOM 2235 O O . GLU A 1 284 ? 4.622 14.938 15.135 1.00 74.69 284 GLU A O 1
ATOM 2240 N N . LYS A 1 285 ? 5.818 13.451 13.955 1.00 71.81 285 LYS A N 1
ATOM 2241 C CA . LYS A 1 285 ? 4.749 12.452 13.736 1.00 71.81 285 LYS A CA 1
ATOM 2242 C C . LYS A 1 285 ? 3.466 13.039 13.123 1.00 71.81 285 LYS A C 1
ATOM 2244 O O . LYS A 1 285 ? 2.357 12.582 13.416 1.00 71.81 285 LYS A O 1
ATOM 2249 N N . VAL A 1 286 ? 3.596 14.051 12.266 1.00 62.09 286 VAL A N 1
ATOM 2250 C CA . VAL A 1 286 ? 2.460 14.764 11.654 1.00 62.09 286 VAL A CA 1
ATOM 2251 C C . VAL A 1 286 ? 2.212 14.260 10.233 1.00 62.09 286 VAL A C 1
ATOM 2253 O O . VAL A 1 286 ? 3.145 13.989 9.481 1.00 62.09 286 VAL A O 1
ATOM 2256 N N . LYS A 1 287 ? 0.937 14.160 9.834 1.00 55.59 287 LYS A N 1
ATOM 2257 C CA . LYS A 1 287 ? 0.546 13.870 8.446 1.00 55.59 287 LYS A CA 1
ATOM 2258 C C . LYS A 1 287 ? 0.460 15.164 7.639 1.00 55.59 287 LYS A C 1
ATOM 2260 O O . LYS A 1 287 ? -0.238 16.097 8.031 1.00 55.59 287 LYS A O 1
ATOM 2265 N N . PHE A 1 288 ? 1.141 15.203 6.501 1.00 60.84 288 PHE A N 1
ATOM 2266 C CA . PHE A 1 288 ? 1.218 16.375 5.636 1.00 60.84 288 PHE A CA 1
ATOM 2267 C C . PHE A 1 288 ? 0.124 16.385 4.564 1.00 60.84 288 PHE A C 1
ATOM 2269 O O . PHE A 1 288 ? -0.140 15.363 3.935 1.00 60.84 288 PHE A O 1
ATOM 2276 N N . ASN A 1 289 ? -0.498 17.547 4.330 1.00 60.81 289 ASN A N 1
ATOM 2277 C CA . ASN A 1 289 ? -1.455 17.738 3.239 1.00 60.81 289 ASN A CA 1
ATOM 2278 C C . ASN A 1 289 ? -0.802 18.518 2.079 1.00 60.81 289 ASN A C 1
ATOM 2280 O O . ASN A 1 289 ? -0.694 19.746 2.159 1.00 60.81 289 ASN A O 1
ATOM 2284 N N . PRO A 1 290 ? -0.435 17.852 0.969 1.00 56.69 290 PRO A N 1
ATOM 2285 C CA . PRO A 1 290 ? 0.268 18.482 -0.148 1.00 56.69 290 PRO A CA 1
ATOM 2286 C C . PRO A 1 290 ? -0.559 19.545 -0.892 1.00 56.69 290 PRO A C 1
ATOM 2288 O O . PRO A 1 290 ? 0.012 20.374 -1.597 1.00 56.69 290 PRO A O 1
ATOM 2291 N N . LYS A 1 291 ? -1.888 19.590 -0.707 1.00 56.97 291 LYS A N 1
ATOM 2292 C CA . LYS A 1 291 ? -2.746 20.620 -1.324 1.00 56.97 291 LYS A CA 1
ATOM 2293 C C . LYS A 1 291 ? -2.518 22.024 -0.756 1.00 56.97 291 LYS A C 1
ATOM 2295 O O . LYS A 1 291 ? -2.793 22.997 -1.448 1.00 56.97 291 LYS A O 1
ATOM 2300 N N . LEU A 1 292 ? -2.012 22.145 0.474 1.00 57.47 292 LEU A N 1
ATOM 2301 C CA . LEU A 1 292 ? -1.758 23.452 1.094 1.00 57.47 292 LEU A CA 1
ATOM 2302 C C . LEU A 1 292 ? -0.563 24.171 0.457 1.00 57.47 292 LEU A C 1
ATOM 2304 O O . LEU A 1 292 ? -0.585 25.388 0.340 1.00 57.47 292 LEU A O 1
ATOM 2308 N N . LEU A 1 293 ? 0.442 23.436 -0.027 1.00 57.16 293 LEU A N 1
ATOM 2309 C CA . LEU A 1 293 ? 1.599 24.030 -0.707 1.00 57.16 293 LEU A CA 1
ATOM 2310 C C . LEU A 1 293 ? 1.265 24.601 -2.085 1.00 57.16 293 LEU A C 1
ATOM 2312 O O . LEU A 1 293 ? 1.876 25.582 -2.506 1.00 57.16 293 LEU A O 1
ATOM 2316 N N . GLN A 1 294 ? 0.263 24.032 -2.760 1.00 57.62 294 GLN A N 1
ATOM 2317 C CA . GLN A 1 294 ? -0.187 24.540 -4.056 1.00 57.62 294 GLN A CA 1
ATOM 2318 C C . GLN A 1 294 ? -0.734 25.970 -3.950 1.00 57.62 294 GLN A C 1
ATOM 2320 O O . GLN A 1 294 ? -0.580 26.743 -4.890 1.00 57.62 294 GLN A O 1
ATOM 2325 N N . GLN A 1 295 ? -1.298 26.352 -2.796 1.00 54.78 295 GLN A N 1
ATOM 2326 C CA . GLN A 1 295 ? -1.764 27.721 -2.528 1.00 54.78 295 GLN A CA 1
ATOM 2327 C C . GLN A 1 295 ? -0.614 28.735 -2.436 1.00 54.78 295 GLN A C 1
ATOM 2329 O O . GLN A 1 295 ? -0.831 29.924 -2.641 1.00 54.78 295 GLN A O 1
ATOM 2334 N N . TYR A 1 296 ? 0.605 28.262 -2.174 1.00 54.53 296 TYR A N 1
ATOM 2335 C CA . TYR A 1 296 ? 1.829 29.064 -2.137 1.00 54.53 296 TYR A CA 1
ATOM 2336 C C . TYR A 1 296 ? 2.693 28.870 -3.394 1.00 54.53 296 TYR A C 1
ATOM 2338 O O . TYR A 1 296 ? 3.865 29.229 -3.400 1.00 54.53 296 TYR A O 1
ATOM 2346 N N . GLY A 1 297 ? 2.137 28.276 -4.458 1.00 53.97 297 GLY A N 1
ATOM 2347 C CA . GLY A 1 297 ? 2.832 28.079 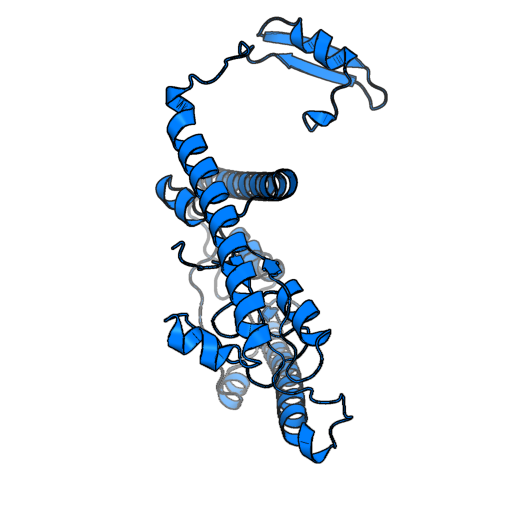-5.733 1.00 53.97 297 GLY A CA 1
ATOM 2348 C C . GLY A 1 297 ? 3.886 26.966 -5.735 1.00 53.97 297 GLY A C 1
ATOM 2349 O O . GLY A 1 297 ? 4.598 26.809 -6.723 1.00 53.97 297 GLY A O 1
ATOM 2350 N N . ILE A 1 298 ? 3.985 26.163 -4.671 1.00 53.06 298 ILE A N 1
ATOM 2351 C CA . ILE A 1 298 ? 4.980 25.091 -4.550 1.00 53.06 298 ILE A CA 1
ATOM 2352 C C . ILE A 1 298 ? 4.358 23.765 -5.012 1.00 53.06 298 ILE A C 1
ATOM 2354 O O . ILE A 1 298 ? 3.424 23.248 -4.393 1.00 53.06 298 ILE A O 1
ATOM 2358 N N . LYS A 1 299 ? 4.889 23.194 -6.100 1.00 55.53 299 LYS A N 1
ATOM 2359 C CA . LYS A 1 299 ? 4.513 21.871 -6.625 1.00 55.53 299 LYS A CA 1
ATOM 2360 C C . LYS A 1 299 ? 5.613 20.861 -6.292 1.00 55.53 299 LYS A C 1
ATOM 2362 O O . LYS A 1 299 ? 6.742 21.021 -6.733 1.00 55.53 299 LYS A O 1
ATOM 2367 N N . LEU A 1 300 ? 5.286 19.830 -5.514 1.00 52.47 300 LEU A N 1
ATOM 2368 C CA . LEU A 1 300 ? 6.190 18.706 -5.252 1.00 52.47 300 LEU A CA 1
ATOM 2369 C C . LEU A 1 300 ? 5.961 17.627 -6.317 1.00 52.47 300 LEU A C 1
ATOM 2371 O O . LEU A 1 300 ? 4.856 17.089 -6.4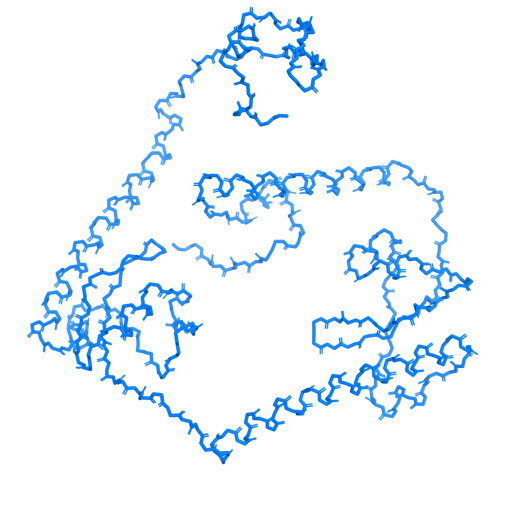12 1.00 52.47 300 LEU A O 1
ATOM 2375 N N . GLU A 1 301 ? 6.978 17.305 -7.114 1.00 45.47 301 GLU A N 1
ATOM 2376 C CA . GLU A 1 301 ? 6.912 16.182 -8.054 1.00 45.47 301 GLU A CA 1
ATOM 2377 C C . GLU A 1 301 ? 7.089 14.848 -7.315 1.00 45.47 301 GLU A C 1
ATOM 2379 O O . GLU A 1 301 ? 7.943 14.693 -6.446 1.00 45.47 301 GLU A O 1
ATOM 2384 N N . GLY A 1 302 ? 6.235 13.868 -7.626 1.00 45.47 302 GLY A N 1
ATOM 2385 C CA . GLY A 1 302 ? 6.323 12.516 -7.060 1.00 45.47 302 GLY A CA 1
ATOM 2386 C C . GLY A 1 302 ? 5.700 12.321 -5.671 1.00 45.47 302 GLY A C 1
ATOM 2387 O O . GLY A 1 302 ? 5.706 11.200 -5.157 1.00 45.47 302 GLY A O 1
ATOM 2388 N N . ALA A 1 303 ? 5.100 13.350 -5.063 1.00 34.38 303 ALA A N 1
ATOM 2389 C CA . ALA A 1 303 ? 4.277 13.153 -3.874 1.00 34.38 303 ALA A CA 1
ATOM 2390 C C . ALA A 1 303 ? 3.025 12.357 -4.271 1.00 34.38 303 ALA A C 1
ATOM 2392 O O . ALA A 1 303 ? 2.126 12.891 -4.923 1.00 34.38 303 ALA A O 1
ATOM 2393 N N . LYS A 1 304 ? 2.975 11.067 -3.900 1.00 35.38 304 LYS A N 1
ATOM 2394 C CA . LYS A 1 304 ? 1.759 10.250 -3.986 1.00 35.38 304 LYS A CA 1
ATOM 2395 C C . LYS A 1 304 ? 0.593 11.099 -3.498 1.00 35.38 304 LYS A C 1
ATOM 2397 O O . LYS A 1 304 ? 0.572 11.526 -2.343 1.00 35.38 304 LYS A O 1
ATOM 2402 N N . SER A 1 305 ? -0.365 11.349 -4.383 1.00 35.56 305 SER A N 1
ATOM 2403 C CA . SER A 1 305 ? -1.645 11.898 -3.985 1.00 35.56 305 SER A CA 1
ATOM 2404 C C . SER A 1 305 ? -2.363 10.820 -3.178 1.00 35.56 305 SER A C 1
ATOM 2406 O O . SER A 1 305 ? -3.200 10.090 -3.712 1.00 35.56 305 SER A O 1
ATOM 2408 N N . ASP A 1 306 ? -2.061 10.721 -1.886 1.00 35.75 306 ASP A N 1
ATOM 2409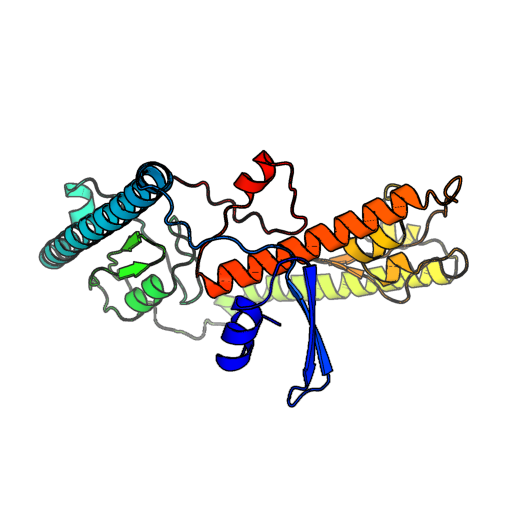 C CA . ASP A 1 306 ? -3.022 10.189 -0.928 1.00 35.75 306 ASP A CA 1
ATOM 2410 C C . ASP A 1 306 ? -4.147 11.220 -0.857 1.00 35.75 306 ASP A C 1
ATOM 2412 O O . ASP A 1 306 ? -4.227 12.102 -0.003 1.00 35.75 306 ASP A O 1
ATOM 2416 N N . SER A 1 307 ? -4.992 11.141 -1.878 1.00 34.41 307 SER A N 1
ATOM 2417 C CA . SER A 1 307 ? -6.234 11.866 -2.032 1.00 34.41 307 SER A CA 1
ATOM 2418 C C . SER A 1 307 ? -7.235 11.295 -1.037 1.00 34.41 307 SER A C 1
ATOM 2420 O O . SER A 1 307 ? -8.225 10.675 -1.397 1.00 34.41 307 SER A O 1
ATOM 2422 N N . THR A 1 308 ? -6.989 11.522 0.252 1.00 28.86 308 THR A N 1
ATOM 2423 C CA . THR A 1 308 ? -8.080 11.474 1.220 1.00 28.86 308 THR A CA 1
ATOM 2424 C C . THR A 1 308 ? -8.580 12.907 1.376 1.00 28.86 308 THR A C 1
ATOM 2426 O O . THR A 1 308 ? -7.836 13.754 1.878 1.00 28.86 308 THR A O 1
ATOM 2429 N N . PRO A 1 309 ? -9.787 13.245 0.889 1.00 27.53 309 PRO A N 1
ATOM 2430 C CA . PRO A 1 309 ? -10.369 14.546 1.162 1.00 27.53 309 PRO A CA 1
ATOM 2431 C C . PRO A 1 309 ? -10.542 14.676 2.676 1.00 27.53 309 PRO A C 1
ATOM 2433 O O . PRO A 1 309 ? -11.175 13.836 3.313 1.00 27.53 309 PRO A O 1
ATOM 2436 N N . LEU A 1 310 ? -9.939 15.717 3.245 1.00 30.75 310 LEU A N 1
ATOM 2437 C CA . LEU A 1 310 ? -10.212 16.141 4.611 1.00 30.75 310 LEU A CA 1
ATOM 2438 C C . LEU A 1 310 ? -11.692 16.534 4.687 1.00 30.75 310 LEU A C 1
ATOM 2440 O O . LEU A 1 310 ? -12.099 17.531 4.090 1.00 30.75 310 LEU A O 1
ATOM 2444 N N . ARG A 1 311 ? -12.476 15.712 5.384 1.00 32.38 311 ARG A N 1
ATOM 2445 C CA . ARG A 1 311 ? -13.649 16.150 6.139 1.00 32.38 311 ARG A CA 1
ATOM 2446 C C . ARG A 1 311 ? -13.259 16.170 7.606 1.00 32.38 311 ARG A C 1
ATOM 2448 O O . ARG A 1 311 ? -12.551 15.220 8.014 1.00 32.38 311 ARG A O 1
#

Foldseek 3Di:
DPPVPQDPVNVVVLLPDDAQDWDWDQDPVGIDIDHHNDDDPPDDPPCVVCVVVVVVVVVLVVVLVVQLVVQQVLLVVCVVVLHSVVSCVVVVHDDQDDDDDDLQDAGPPPGDDNQVSVQLLVDDASDKDGWDDDPSHIDIDHHNDDDDDDPDDCVRCVVVVVVVVVLVVVQVVLQVLLVVCLVCVVVVHDCVVSCVVVVHDDDDDDDDALVRCCVPFHPQCSPADPVRFWGPGWGDDVRHTHGDGHPDDDDDPDDPVVVVVVVVVLVVVLVVVVVVVVVVCVVVVDDDDQVVVVVVVDDRPPPPPPPDDDD

Radius of gyration: 30.16 Å; Cα contacts (8 Å, |Δi|>4): 249; chains: 1; bounding box: 70×66×66 Å

Solvent-accessible surface area (backbone atoms only — not comparable to full-atom values): 19427 Å² total; per-residue (Å²): 130,62,87,87,69,58,50,73,66,58,48,54,53,63,68,68,56,52,66,71,43,71,48,80,44,80,50,103,90,47,81,43,80,47,64,40,81,71,84,78,76,94,73,76,80,54,62,80,78,45,43,66,60,50,50,51,51,53,51,53,51,52,52,47,54,53,45,48,54,52,41,44,52,48,32,54,54,19,56,74,69,59,36,59,66,65,47,27,58,76,71,73,48,90,80,78,88,73,76,95,76,61,92,82,56,69,45,77,100,75,38,86,49,65,68,61,44,53,54,52,72,70,49,51,67,56,36,62,43,68,62,43,80,56,97,92,44,70,43,66,51,65,26,77,74,79,82,76,93,67,88,73,51,66,80,77,44,42,63,62,51,50,53,52,52,49,53,52,53,48,49,54,48,38,45,50,53,22,42,53,46,42,51,30,52,71,72,74,43,85,47,62,69,61,28,62,76,70,71,54,82,88,80,84,76,75,94,71,54,48,67,55,32,30,74,77,76,34,60,61,65,30,66,52,39,92,94,44,35,50,57,96,68,58,44,79,51,101,92,46,52,44,62,68,66,66,86,79,86,80,81,70,87,64,85,54,61,64,60,54,48,50,51,52,50,50,51,51,51,51,52,50,51,49,53,50,50,52,52,50,30,65,76,68,71,50,88,84,66,75,72,64,40,51,80,72,73,47,82,74,84,87,65,76,79,79,80,67,83,87,124

Sequence (311 aa):
MAPNELTQELAQELLGMSPGEIKLYEGQKGVHIFKVFEKRPKSILPFEEVKRALTKKVQVEKARELCAMKMADVAYRAKKEGDLQKYAQKEGLKVYVQGPLSRTDLLQGIGKSPRVLEAAFALSPGEISSPIEEGGKVFVVQLIEKIPSKIASFEEVKKSIKERVLQLKAMEKAKQVSKEILNLWKEGKDASQLLNKYGLKMETLRPISRFEAALSLSKEIGLLMPSNPVPSEALELRGGYLAVRLSKVEEAEQLNLKEAKEALESFFKAQLLQSFLNKKMEEEKVKFNPKLLQQYGIKLEGAKSDSTPLR

Secondary structure (DSSP, 8-state):
--GGGS-HHHHHHHHHSPTT-EEEEEETTEEEEEE-------PPPPHHHHHHHHHHHHHHHHHHHHHHHHHHHHHHHHHHHT-HHHHHHHTT-------S--TTPPBTTTB--HHHHHHHHHSPTT-BPPPEEETTEEE--B-----------HHHHHHHHHHHHHHHHHHHHHHHHHHHHHHHHHTT---HHHHHHTTPPP-PPPP--HHHHHHHT-HHHHT-BTTB-S-SSPEEETTEEE----------SS--HHHHHHHHHHHHHHHHHHHHHHHHHHHHTPPP-THHHHTTT---TT---------

pLDDT: mean 80.96, std 15.15, range [27.53, 96.31]